Protein AF-A0A0F3RR34-F1 (afdb_monomer)

Radius of gyration: 19.48 Å; Cα contacts (8 Å, |Δi|>4): 165; chains: 1; bounding box: 48×29×60 Å

Secondary structure (DSSP, 8-state):
-HHHHHHHHHHHHGGG--HHHHHHHHHTSSSHHHHHHHHHHGGGSTTSTTHHHHSS-------SS------GGGTT-HHHHHHHHHHHHHHHHHHHHHS-TTS-EEEEEETHHHHHSSHHHHHHHHHHHHHHHHTTEEEEEE-S-GGGGSSSTT-HHHHHHHH-S----PPPPTT--

InterPro domains:
  IPR027417 P-loop containing nucleoside triphosphate hydrolase [G3DSA:3.40.50.300] (15-177)
  IPR027417 P-loop containing nucleoside triphosphate hydrolase [SSF52540] (2-173)
  IPR043964 TraG, P-loop domain [PF19044] (36-173)
  IPR053155 F-pilin assembly protein TraC [PTHR38467] (36-173)

Solvent-accessible surface area (backbone atoms only — not comparable to full-atom values): 10674 Å² total; per-residue (Å²): 108,69,68,57,36,50,52,56,39,36,76,75,42,46,90,71,53,40,54,40,54,38,23,53,55,25,49,74,42,88,52,64,72,39,30,51,54,14,58,72,42,38,46,44,11,71,90,22,93,45,3,83,82,48,50,78,74,89,75,91,72,82,90,51,101,74,81,84,84,87,57,74,92,34,66,89,40,62,71,60,40,52,54,51,50,52,51,51,50,51,51,48,52,53,46,60,74,73,44,69,61,86,55,68,48,77,48,77,37,70,56,44,59,77,63,38,76,42,87,72,40,23,59,46,54,60,52,47,52,59,52,36,52,76,44,52,29,46,77,47,80,42,70,93,53,78,61,70,36,62,78,46,90,90,30,45,50,38,52,50,58,71,69,45,91,73,87,88,83,72,95,73,76,87,88,77,127

Sequence (177 aa):
MLQRALISVWQKKGAKAEITNIADWLSNREESYAKELGNMLFPFTKDGQHGRFFSGKAQLSLNSDIVVIETDHLHSVPELLAVIVQIIIVHINQTMVKGDRSRPFLIMIDEAWKLLAGKHSGEFIEEAGRVVRKYNGSIALATQQLTDYFCQEESAFEKAFKNSSHKIILKQNSEII

Mean predicted aligned error: 7.51 Å

Nearest PDB structures (foldseek):
  8rtd-assembly1_g  TM=8.309E-01  e=4.549E-03  Escherichia coli
  8rtd-assembly1_V  TM=6.983E-01  e=2.523E-02  Escherichia coli
  7o43-assembly1_B  TM=4.762E-01  e=2.378E-02  Escherichia coli

pLDDT: mean 82.33, std 11.11, range [38.44, 96.69]

Structure (mmCIF, N/CA/C/O backbone):
data_AF-A0A0F3RR34-F1
#
_entry.id   AF-A0A0F3RR34-F1
#
loop_
_atom_site.group_PDB
_atom_site.id
_atom_site.type_symbol
_atom_site.label_atom_id
_atom_site.label_alt_id
_atom_site.label_comp_id
_atom_site.label_asym_id
_atom_site.label_entity_id
_atom_site.label_seq_id
_atom_site.pdbx_PDB_ins_code
_atom_site.Cartn_x
_atom_site.Cartn_y
_atom_site.Cartn_z
_atom_site.occupancy
_atom_site.B_iso_or_equiv
_atom_site.auth_seq_id
_atom_site.auth_comp_id
_atom_site.auth_asym_id
_atom_site.auth_atom_id
_atom_site.pdbx_PDB_model_num
ATOM 1 N N . MET A 1 1 ? 10.900 10.487 -18.447 1.00 87.69 1 MET A N 1
ATOM 2 C CA . MET A 1 1 ? 11.197 9.170 -19.063 1.00 87.69 1 MET A CA 1
ATOM 3 C C . MET A 1 1 ? 10.305 8.058 -18.518 1.00 87.69 1 MET A C 1
ATOM 5 O O . MET A 1 1 ? 9.633 7.421 -19.316 1.00 87.69 1 MET A O 1
ATOM 9 N N . LEU A 1 2 ? 10.221 7.867 -17.196 1.00 90.25 2 LEU A N 1
ATOM 10 C CA . LEU A 1 2 ? 9.405 6.810 -16.574 1.00 90.25 2 LEU A CA 1
ATOM 11 C C . LEU A 1 2 ? 7.934 6.797 -17.037 1.00 90.25 2 LEU A C 1
ATOM 13 O O . LEU A 1 2 ? 7.418 5.754 -17.420 1.00 90.25 2 LEU A O 1
ATOM 17 N N . GLN A 1 3 ? 7.283 7.963 -17.121 1.00 93.25 3 GLN A N 1
ATOM 18 C CA . GLN A 1 3 ? 5.918 8.074 -17.659 1.00 93.25 3 GLN A CA 1
ATOM 19 C C . GLN A 1 3 ? 5.802 7.575 -19.112 1.00 93.25 3 GLN A C 1
ATOM 21 O O . GLN A 1 3 ? 4.821 6.930 -19.468 1.00 93.25 3 GLN A O 1
ATOM 26 N N . ARG A 1 4 ? 6.814 7.828 -19.956 1.00 93.50 4 ARG A N 1
ATOM 27 C CA . ARG A 1 4 ? 6.837 7.327 -21.343 1.00 93.50 4 ARG A CA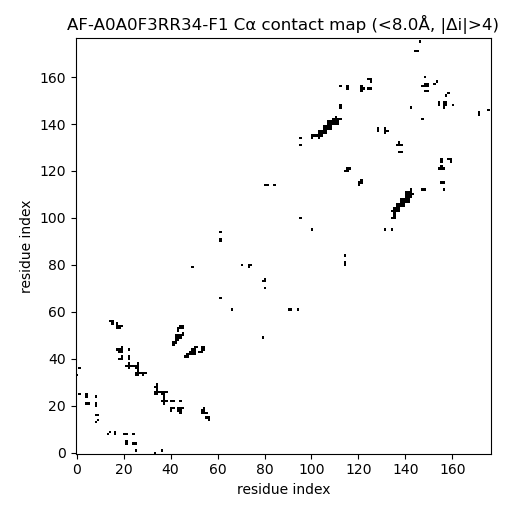 1
ATOM 28 C C . ARG A 1 4 ? 6.963 5.806 -21.371 1.00 93.50 4 ARG A C 1
ATOM 30 O O . ARG A 1 4 ? 6.289 5.180 -22.184 1.00 93.50 4 ARG A O 1
ATOM 37 N N . ALA A 1 5 ? 7.775 5.231 -20.480 1.00 95.00 5 ALA A N 1
ATOM 38 C CA . ALA A 1 5 ? 7.900 3.784 -20.322 1.00 95.00 5 ALA A CA 1
ATOM 39 C C . ALA A 1 5 ? 6.552 3.162 -19.929 1.00 95.00 5 ALA A C 1
ATOM 41 O O . ALA A 1 5 ? 6.063 2.275 -20.623 1.00 95.00 5 ALA A O 1
ATOM 42 N N . LEU A 1 6 ? 5.905 3.707 -18.892 1.00 94.38 6 LEU A N 1
ATOM 43 C CA . LEU A 1 6 ? 4.584 3.280 -18.417 1.00 94.38 6 LEU A CA 1
ATOM 44 C C . LEU A 1 6 ? 3.536 3.295 -19.535 1.00 94.38 6 LEU A C 1
ATOM 46 O O . LEU A 1 6 ? 2.901 2.275 -19.794 1.00 94.38 6 LEU A O 1
ATOM 50 N N . ILE A 1 7 ? 3.393 4.422 -20.240 1.00 96.06 7 ILE A N 1
ATOM 51 C CA . ILE A 1 7 ? 2.422 4.560 -21.336 1.00 96.06 7 ILE A CA 1
ATOM 52 C C . ILE A 1 7 ? 2.736 3.575 -22.468 1.00 96.06 7 ILE A C 1
ATOM 54 O O . ILE A 1 7 ? 1.835 2.896 -22.956 1.00 96.06 7 ILE A O 1
ATOM 58 N N . SER A 1 8 ? 4.006 3.456 -22.863 1.00 96.00 8 SER A N 1
ATOM 59 C CA . SER A 1 8 ? 4.417 2.574 -23.965 1.00 96.00 8 SER A CA 1
ATOM 60 C C . SER A 1 8 ? 4.159 1.101 -23.649 1.00 96.00 8 SER A C 1
ATOM 62 O O . SER A 1 8 ? 3.700 0.347 -24.507 1.00 96.00 8 SER A O 1
ATOM 64 N N . VAL A 1 9 ? 4.456 0.677 -22.419 1.00 96.50 9 VAL A N 1
ATOM 65 C CA . VAL A 1 9 ? 4.214 -0.694 -21.960 1.00 96.50 9 VAL A CA 1
ATOM 66 C C . VAL A 1 9 ? 2.713 -0.959 -21.852 1.00 96.50 9 VAL A C 1
ATOM 68 O O . VAL A 1 9 ? 2.247 -1.990 -22.339 1.00 96.50 9 VAL A O 1
ATOM 71 N N . TRP A 1 10 ? 1.943 -0.018 -21.298 1.00 95.25 10 TRP A N 1
ATOM 72 C CA . TRP A 1 10 ? 0.488 -0.134 -21.187 1.00 95.25 10 TRP A CA 1
ATOM 73 C C . TRP A 1 10 ? -0.193 -0.241 -22.554 1.00 95.25 10 TRP A C 1
ATOM 75 O O . TRP A 1 10 ? -1.030 -1.115 -22.749 1.00 95.25 10 TRP A O 1
ATOM 85 N N . GLN A 1 11 ? 0.202 0.574 -23.535 1.00 96.44 11 GLN A N 1
ATOM 86 C CA . GLN A 1 11 ? -0.350 0.495 -24.892 1.00 96.44 11 GLN A CA 1
ATOM 87 C C . GLN A 1 11 ? -0.094 -0.862 -25.559 1.00 96.44 11 GLN A C 1
ATOM 89 O O . GLN A 1 11 ? -0.935 -1.344 -26.312 1.00 96.44 11 GLN A O 1
ATOM 94 N N . LYS A 1 12 ? 1.052 -1.494 -25.278 1.00 95.62 12 LYS A N 1
ATOM 95 C CA . LYS A 1 12 ? 1.418 -2.790 -25.868 1.00 95.62 12 LYS A CA 1
ATOM 96 C C . LYS A 1 12 ? 0.797 -3.987 -25.150 1.00 95.62 12 LYS A C 1
ATOM 98 O O . LYS A 1 12 ? 0.489 -4.981 -25.799 1.00 95.62 12 LYS A O 1
ATOM 103 N N . LYS A 1 13 ? 0.677 -3.937 -23.819 1.00 94.12 13 LYS A N 1
ATOM 104 C CA . LYS A 1 13 ? 0.327 -5.108 -22.993 1.00 94.12 13 LYS A CA 1
ATOM 105 C C . LYS A 1 13 ? -0.968 -4.965 -22.191 1.00 94.12 13 LYS A C 1
ATOM 107 O O . LYS A 1 13 ? -1.490 -5.973 -21.713 1.00 94.12 13 LYS A O 1
ATOM 112 N N . GLY A 1 14 ? -1.501 -3.753 -22.048 1.00 92.62 14 GLY A N 1
ATOM 113 C CA . GLY A 1 14 ? -2.690 -3.460 -21.248 1.00 92.62 14 GLY A CA 1
ATOM 114 C C . GLY A 1 14 ? -2.585 -4.041 -19.838 1.00 92.62 14 GLY A C 1
ATOM 115 O O . GLY A 1 14 ? -1.546 -3.946 -19.191 1.00 92.62 14 GLY A O 1
ATOM 116 N N . ALA A 1 15 ? -3.634 -4.738 -19.397 1.00 87.94 15 ALA A N 1
ATOM 117 C CA . ALA A 1 15 ? -3.699 -5.385 -18.083 1.00 87.94 15 ALA A CA 1
ATOM 118 C C . ALA A 1 15 ? -2.666 -6.513 -17.851 1.00 87.94 15 ALA A C 1
ATOM 120 O O . ALA A 1 15 ? -2.589 -7.037 -16.745 1.00 87.94 15 ALA A O 1
ATOM 121 N N . LYS A 1 16 ? -1.894 -6.912 -18.874 1.00 90.81 16 LYS A N 1
ATOM 122 C CA . LYS A 1 16 ? -0.773 -7.864 -18.755 1.00 90.81 16 LYS A CA 1
ATOM 123 C C . LYS A 1 16 ? 0.587 -7.165 -18.613 1.00 90.81 16 LYS A C 1
ATOM 125 O O . LYS A 1 16 ? 1.620 -7.816 -18.742 1.00 90.81 16 LYS A O 1
ATOM 130 N N . ALA A 1 17 ? 0.603 -5.841 -18.465 1.00 93.00 17 ALA A N 1
ATOM 131 C CA . ALA A 1 17 ? 1.818 -5.084 -18.210 1.00 93.00 17 ALA A CA 1
ATOM 132 C C . ALA A 1 17 ? 2.368 -5.404 -16.813 1.00 93.00 17 ALA A C 1
ATOM 134 O O . ALA A 1 17 ? 1.645 -5.308 -15.827 1.00 93.00 17 ALA A O 1
ATOM 135 N N . GLU A 1 18 ? 3.658 -5.723 -16.743 1.00 93.31 18 GLU A N 1
ATOM 136 C CA . GLU A 1 18 ? 4.379 -5.994 -15.496 1.00 93.31 18 GLU A CA 1
ATOM 137 C C . GLU A 1 18 ? 5.528 -5.001 -15.296 1.00 93.31 18 GLU A C 1
ATOM 139 O O . GLU A 1 18 ? 6.021 -4.402 -16.260 1.00 93.31 18 GLU A O 1
ATOM 144 N N . ILE A 1 19 ? 6.026 -4.890 -14.059 1.00 93.62 19 ILE A N 1
ATOM 145 C CA . ILE A 1 19 ? 7.199 -4.060 -13.733 1.00 93.62 19 ILE A CA 1
ATOM 146 C C . ILE A 1 19 ? 8.421 -4.492 -14.551 1.00 93.62 19 ILE A C 1
ATOM 148 O O . ILE A 1 19 ? 9.132 -3.636 -15.077 1.00 93.62 19 ILE A O 1
ATOM 152 N N . THR A 1 20 ? 8.596 -5.801 -14.769 1.00 96.00 20 THR A N 1
ATOM 153 C CA . THR A 1 20 ? 9.608 -6.371 -15.674 1.00 96.00 20 THR A CA 1
ATOM 154 C C . THR A 1 20 ? 9.606 -5.678 -17.034 1.00 96.00 20 THR A C 1
ATOM 156 O O . THR A 1 20 ? 10.649 -5.306 -17.550 1.00 96.00 20 THR A O 1
ATOM 159 N N . ASN A 1 21 ? 8.430 -5.410 -17.605 1.00 96.12 21 ASN A N 1
ATOM 160 C CA . ASN A 1 21 ? 8.343 -4.818 -18.939 1.00 96.12 21 ASN A CA 1
ATOM 161 C C . ASN A 1 21 ? 8.731 -3.339 -18.952 1.00 96.12 21 ASN A C 1
ATOM 163 O O . ASN A 1 21 ? 9.199 -2.842 -19.974 1.00 96.12 21 ASN A O 1
ATOM 167 N N . ILE A 1 22 ? 8.523 -2.640 -17.837 1.00 96.25 22 ILE A N 1
ATOM 168 C CA . ILE A 1 22 ? 8.955 -1.252 -17.659 1.00 96.25 22 ILE A CA 1
ATOM 169 C C . ILE A 1 22 ? 10.477 -1.213 -17.510 1.00 96.25 22 ILE A C 1
ATOM 171 O O . ILE A 1 22 ? 11.121 -0.407 -18.181 1.00 96.25 22 ILE A O 1
ATOM 175 N N . ALA A 1 23 ? 11.043 -2.107 -16.693 1.00 96.69 23 ALA A N 1
ATOM 176 C CA . ALA A 1 23 ? 12.486 -2.249 -16.527 1.00 96.69 23 ALA A CA 1
ATOM 177 C C . ALA A 1 23 ? 13.168 -2.586 -17.864 1.00 96.69 23 ALA A C 1
ATOM 179 O O . ALA A 1 23 ? 14.066 -1.861 -18.280 1.00 96.69 23 ALA A O 1
ATOM 180 N N . ASP A 1 24 ? 12.668 -3.581 -18.604 1.00 96.38 24 ASP A N 1
ATOM 181 C CA . ASP A 1 24 ? 13.181 -3.953 -19.930 1.00 96.38 24 ASP A CA 1
ATOM 182 C C . ASP A 1 24 ? 13.113 -2.785 -20.921 1.00 96.38 24 ASP A C 1
ATOM 184 O O . ASP A 1 24 ? 14.043 -2.540 -21.691 1.00 96.38 24 ASP A O 1
ATO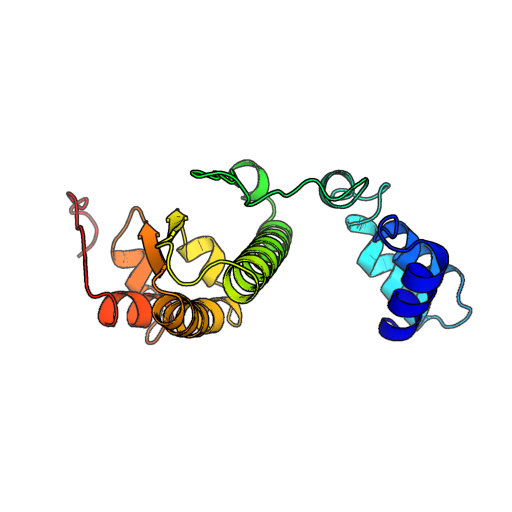M 188 N N . TRP A 1 25 ? 12.000 -2.044 -20.923 1.00 96.69 25 TRP A N 1
ATOM 189 C CA . TRP A 1 25 ? 11.836 -0.888 -21.802 1.00 96.69 25 TRP A CA 1
ATOM 190 C C . TRP A 1 25 ? 12.879 0.193 -21.505 1.00 96.69 25 TRP A C 1
ATOM 192 O O . TRP A 1 25 ? 13.415 0.795 -22.434 1.00 96.69 25 TRP A O 1
ATOM 202 N N . LEU A 1 26 ? 13.173 0.428 -20.224 1.00 96.69 26 LEU A N 1
ATOM 203 C CA . LEU A 1 26 ? 14.156 1.405 -19.761 1.00 96.69 26 LEU A CA 1
ATOM 204 C C . LEU A 1 26 ? 15.598 0.953 -20.036 1.00 96.69 26 LEU A C 1
ATOM 206 O O . LEU A 1 26 ? 16.399 1.758 -20.501 1.00 96.69 26 LEU A O 1
ATOM 210 N N . SER A 1 27 ? 15.915 -0.326 -19.833 1.00 95.00 27 SER A N 1
ATOM 211 C CA . SER A 1 27 ? 17.256 -0.890 -20.051 1.00 95.00 27 SER A CA 1
ATOM 212 C C . SER A 1 27 ? 17.676 -0.921 -21.524 1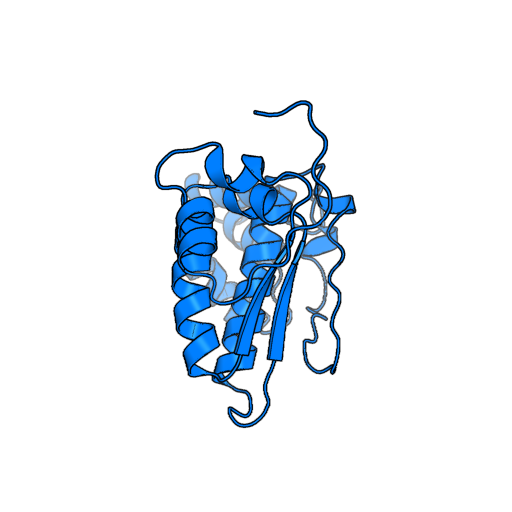.00 95.00 27 SER A C 1
ATOM 214 O O . SER A 1 27 ? 18.863 -0.825 -21.830 1.00 95.00 27 SER A O 1
ATOM 216 N N . ASN A 1 28 ? 16.711 -0.995 -22.447 1.00 94.69 28 ASN A N 1
ATOM 217 C CA . ASN A 1 28 ? 16.951 -0.962 -23.896 1.00 94.69 28 ASN A CA 1
ATOM 218 C C . ASN A 1 28 ? 17.142 0.456 -24.468 1.00 94.69 28 ASN A C 1
ATOM 220 O O . ASN A 1 28 ? 17.257 0.631 -25.681 1.00 94.69 28 ASN A O 1
ATOM 224 N N . ARG A 1 29 ? 17.134 1.486 -23.620 1.00 94.06 29 ARG A N 1
ATOM 225 C CA . ARG A 1 29 ? 17.415 2.869 -24.017 1.00 94.06 29 ARG A CA 1
ATOM 226 C C . ARG A 1 29 ? 18.915 3.107 -24.147 1.00 94.06 29 ARG A C 1
ATOM 228 O O . ARG A 1 29 ? 19.712 2.430 -23.511 1.00 94.06 29 ARG A O 1
ATOM 235 N N . GLU A 1 30 ? 19.308 4.092 -24.947 1.00 93.88 30 GLU A N 1
ATOM 236 C CA . GLU A 1 30 ? 20.718 4.494 -25.049 1.00 93.88 30 GLU A CA 1
ATOM 237 C C . GLU A 1 30 ? 21.137 5.364 -23.861 1.00 93.88 30 GLU A C 1
ATOM 239 O O . GLU A 1 30 ? 22.272 5.278 -23.394 1.00 93.88 30 GLU A O 1
ATOM 244 N N . GLU A 1 31 ? 20.207 6.163 -23.335 1.00 95.56 31 GLU A N 1
ATOM 245 C CA . GLU A 1 31 ? 20.474 7.112 -22.264 1.00 95.56 31 GLU A CA 1
ATOM 246 C C . GLU A 1 31 ? 20.844 6.405 -20.945 1.00 95.56 31 GLU A C 1
ATOM 248 O O . GLU A 1 31 ? 20.083 5.577 -20.439 1.00 95.56 31 GLU A O 1
ATOM 253 N N . SER A 1 32 ? 21.983 6.772 -20.344 1.00 94.00 32 SER A N 1
ATOM 254 C CA . SER A 1 32 ? 22.490 6.158 -19.103 1.00 94.00 32 SER A CA 1
ATOM 255 C C . SER A 1 32 ? 21.485 6.229 -17.953 1.00 94.00 32 SER A C 1
ATOM 257 O O . SER A 1 32 ? 21.192 5.214 -17.327 1.00 94.00 32 SER A O 1
ATOM 259 N N . TYR A 1 33 ? 20.869 7.394 -17.746 1.00 94.06 33 TYR A N 1
ATOM 260 C CA . TYR A 1 33 ? 19.875 7.590 -16.690 1.00 94.06 33 TYR A CA 1
ATOM 261 C C . TYR A 1 33 ? 18.633 6.694 -16.865 1.00 94.06 33 TYR A C 1
ATOM 263 O O . TYR A 1 33 ? 17.970 6.343 -15.892 1.00 94.06 33 TYR A O 1
ATOM 271 N N . ALA A 1 34 ? 18.279 6.318 -18.101 1.00 95.06 34 ALA A N 1
ATOM 272 C CA . ALA A 1 34 ? 17.163 5.409 -18.338 1.00 95.06 34 ALA A CA 1
ATOM 273 C C . ALA A 1 34 ? 17.535 3.986 -17.904 1.00 95.06 34 ALA A C 1
ATOM 275 O O . ALA A 1 34 ? 16.744 3.339 -17.222 1.00 95.06 34 ALA A O 1
ATOM 276 N N . LYS A 1 35 ? 18.759 3.540 -18.209 1.00 95.81 35 LYS A N 1
ATOM 277 C CA . LYS A 1 35 ? 19.285 2.252 -17.734 1.00 95.81 35 LYS A CA 1
ATOM 278 C C . LYS A 1 35 ? 19.389 2.204 -16.211 1.00 95.81 35 LYS A C 1
ATOM 280 O O . LYS A 1 35 ? 19.023 1.198 -15.618 1.00 95.81 35 LYS A O 1
ATOM 285 N N . GLU A 1 36 ? 19.813 3.294 -15.570 1.00 95.56 36 GLU A N 1
ATOM 286 C CA . GLU A 1 36 ? 19.843 3.405 -14.103 1.00 95.56 36 GLU A CA 1
ATOM 287 C C . GLU A 1 36 ? 18.452 3.219 -13.487 1.00 95.56 36 GLU A C 1
ATOM 289 O O . GLU A 1 36 ? 18.297 2.425 -12.562 1.00 95.56 36 GLU A O 1
ATOM 294 N N . LEU A 1 37 ? 17.421 3.866 -14.044 1.00 94.69 37 LEU A N 1
ATOM 295 C CA . LEU A 1 37 ? 16.037 3.647 -13.613 1.00 94.69 37 LEU A CA 1
ATOM 296 C C . LEU A 1 37 ? 15.588 2.193 -13.825 1.00 94.69 37 LEU A C 1
ATOM 298 O O . LEU A 1 37 ? 14.904 1.637 -12.970 1.00 94.69 37 LEU A O 1
ATOM 302 N N . GLY A 1 38 ? 15.976 1.566 -14.940 1.00 95.12 38 GLY A N 1
ATOM 303 C CA . GLY A 1 38 ? 15.728 0.141 -15.185 1.00 95.12 38 GLY A CA 1
ATOM 304 C C . GLY A 1 38 ? 16.368 -0.751 -14.117 1.00 95.12 38 GLY A C 1
ATOM 305 O O . GLY A 1 38 ? 15.707 -1.636 -13.576 1.00 95.12 38 GLY A O 1
ATOM 306 N N . ASN A 1 39 ? 17.613 -0.456 -13.739 1.00 94.94 39 ASN A N 1
ATOM 307 C CA . ASN A 1 39 ? 18.338 -1.172 -12.689 1.00 94.94 39 ASN A CA 1
ATOM 308 C C . ASN A 1 39 ? 17.706 -0.973 -11.304 1.00 94.94 39 ASN A C 1
ATOM 310 O O . ASN A 1 39 ? 17.604 -1.930 -10.544 1.00 94.94 39 ASN A O 1
ATOM 314 N N . MET A 1 40 ? 17.223 0.230 -10.982 1.00 93.38 40 MET A N 1
ATOM 315 C CA . MET A 1 40 ? 16.494 0.480 -9.728 1.00 93.38 40 MET A CA 1
ATOM 316 C C . MET A 1 40 ? 15.193 -0.329 -9.636 1.00 93.38 40 MET A C 1
ATOM 318 O O . MET A 1 40 ? 14.774 -0.700 -8.543 1.00 93.38 40 MET A O 1
ATOM 322 N N . LEU A 1 41 ? 14.560 -0.632 -10.773 1.00 93.69 41 LEU A N 1
ATOM 323 C CA . LEU A 1 41 ? 13.365 -1.476 -10.824 1.00 93.69 41 LEU A CA 1
ATOM 324 C C . LEU A 1 41 ? 13.677 -2.978 -10.773 1.00 93.69 41 LEU A C 1
ATOM 326 O O . LEU A 1 41 ? 12.757 -3.757 -10.519 1.00 93.69 41 LEU A O 1
ATOM 330 N N . PHE A 1 42 ? 14.936 -3.391 -10.974 1.00 94.38 42 PHE A N 1
ATOM 331 C CA . PHE A 1 42 ? 15.344 -4.800 -11.040 1.00 94.38 42 PHE A CA 1
ATOM 332 C C . PHE A 1 42 ? 14.810 -5.660 -9.878 1.00 94.38 42 PHE A C 1
ATOM 334 O O . PHE A 1 42 ? 14.234 -6.714 -10.167 1.00 94.38 42 PHE A O 1
ATOM 341 N N . PRO A 1 43 ? 14.881 -5.231 -8.595 1.00 92.00 43 PRO A N 1
ATOM 342 C CA . PRO A 1 43 ? 14.385 -6.024 -7.465 1.00 92.00 43 PRO A CA 1
ATOM 343 C C . PRO A 1 43 ? 12.906 -6.418 -7.565 1.00 92.00 43 PRO A C 1
ATOM 345 O O . PRO A 1 43 ? 12.510 -7.428 -6.987 1.00 92.00 43 PRO A O 1
ATOM 348 N N . PHE A 1 44 ? 12.099 -5.645 -8.296 1.00 91.81 44 PHE A N 1
ATOM 349 C CA . PHE A 1 44 ? 10.655 -5.839 -8.461 1.00 91.81 44 PHE A CA 1
ATOM 350 C C . PHE A 1 44 ? 10.278 -6.553 -9.765 1.00 91.81 44 PHE A C 1
ATOM 352 O O . PHE A 1 44 ? 9.100 -6.808 -10.017 1.00 91.81 44 PHE A O 1
ATOM 359 N N . THR A 1 45 ? 11.256 -6.858 -10.617 1.00 94.50 45 THR A N 1
ATOM 360 C CA . THR A 1 45 ? 11.039 -7.662 -11.825 1.00 94.50 45 THR A CA 1
ATOM 361 C C . THR A 1 45 ? 10.924 -9.140 -11.468 1.00 94.50 45 THR A C 1
ATOM 363 O O . THR A 1 45 ? 11.317 -9.543 -10.376 1.00 94.50 45 THR A O 1
ATOM 366 N N . LYS A 1 46 ? 10.438 -9.967 -12.398 1.00 94.50 46 LYS A N 1
ATOM 367 C CA . LYS A 1 46 ? 10.326 -11.428 -12.229 1.00 94.50 46 LYS A CA 1
ATOM 368 C C . LYS A 1 46 ? 11.634 -12.113 -11.791 1.00 94.50 46 LYS A C 1
ATOM 370 O O . LYS A 1 46 ? 11.573 -13.150 -11.143 1.00 94.50 46 LYS A O 1
ATOM 375 N N . ASP A 1 47 ? 12.779 -11.523 -12.140 1.00 93.81 47 ASP A N 1
ATOM 376 C CA . ASP A 1 47 ? 14.121 -12.042 -11.857 1.00 93.81 47 ASP A CA 1
ATOM 377 C C . ASP A 1 47 ? 14.722 -11.433 -10.568 1.00 93.81 47 ASP A C 1
ATOM 379 O O . ASP A 1 47 ? 15.793 -11.837 -10.119 1.00 93.81 47 ASP A O 1
ATOM 383 N N . GLY A 1 48 ? 14.035 -10.459 -9.960 1.00 92.19 48 GLY A N 1
ATOM 384 C CA . GLY A 1 48 ? 14.430 -9.793 -8.723 1.00 92.19 48 GLY A CA 1
ATOM 385 C C . GLY A 1 48 ? 13.862 -10.447 -7.459 1.00 92.19 48 GLY A C 1
ATOM 386 O O . GLY A 1 48 ? 12.893 -11.206 -7.490 1.00 92.19 48 GLY A O 1
ATOM 387 N N . GLN A 1 49 ? 14.432 -10.091 -6.304 1.00 90.00 49 GLN A N 1
ATOM 388 C CA . GLN A 1 49 ? 14.073 -10.656 -4.992 1.00 90.00 49 GLN A CA 1
ATOM 389 C C . GLN A 1 49 ? 12.593 -10.485 -4.590 1.00 90.00 49 GLN A C 1
ATOM 391 O O . GLN A 1 49 ? 12.068 -11.263 -3.794 1.00 90.00 49 GLN A O 1
ATOM 396 N N . HIS A 1 50 ? 11.903 -9.474 -5.126 1.00 88.62 50 HIS A N 1
ATOM 397 C CA . HIS A 1 50 ? 10.486 -9.203 -4.871 1.00 88.62 50 HIS A CA 1
ATOM 398 C C . HIS A 1 50 ? 9.589 -9.564 -6.058 1.00 88.62 50 HIS A C 1
ATOM 400 O O . HIS A 1 50 ? 8.378 -9.353 -5.987 1.00 88.62 50 HIS A O 1
ATOM 406 N N . GLY A 1 51 ? 10.142 -10.153 -7.124 1.00 89.06 51 GLY A N 1
ATOM 407 C CA . GLY A 1 51 ? 9.424 -10.459 -8.361 1.00 89.06 51 GLY A CA 1
ATOM 408 C C . GLY A 1 51 ? 8.139 -11.248 -8.159 1.00 89.06 51 GLY A C 1
ATOM 409 O O . GLY A 1 51 ? 7.137 -10.964 -8.816 1.00 89.06 51 GLY A O 1
ATOM 410 N N . ARG A 1 52 ? 8.122 -12.165 -7.183 1.00 88.06 52 ARG A N 1
ATOM 411 C CA . ARG A 1 52 ? 6.939 -12.970 -6.832 1.00 88.06 52 ARG A CA 1
ATOM 412 C C . ARG A 1 52 ? 5.697 -12.146 -6.475 1.00 88.06 52 ARG A C 1
ATOM 414 O O . ARG A 1 52 ? 4.592 -12.644 -6.633 1.00 88.06 52 ARG A O 1
ATOM 421 N N . PHE A 1 53 ? 5.866 -10.917 -5.982 1.00 85.69 53 PHE A N 1
ATOM 422 C CA . PHE A 1 53 ? 4.758 -10.051 -5.565 1.00 85.69 53 PHE A CA 1
ATOM 423 C C . PHE A 1 53 ? 4.177 -9.222 -6.718 1.00 85.69 53 PHE A C 1
ATOM 425 O O . PHE A 1 53 ? 3.038 -8.773 -6.630 1.00 85.69 53 PHE A O 1
ATOM 432 N N . PHE A 1 54 ? 4.947 -9.016 -7.792 1.00 87.62 54 PHE A N 1
ATOM 433 C CA . PHE A 1 54 ? 4.604 -8.093 -8.884 1.00 87.62 54 PHE A CA 1
ATOM 434 C C . PHE A 1 54 ? 4.533 -8.758 -10.263 1.00 87.62 54 PHE A C 1
ATOM 436 O O . PHE A 1 54 ? 4.282 -8.078 -11.260 1.00 87.62 54 PHE A O 1
ATOM 443 N N . SER A 1 55 ? 4.765 -10.070 -10.329 1.00 88.50 55 SER A N 1
ATOM 444 C CA . SER A 1 55 ? 4.693 -10.857 -11.561 1.00 88.50 55 SER A CA 1
ATOM 445 C C . SER A 1 55 ? 3.375 -11.617 -11.637 1.00 88.50 55 SER A C 1
ATOM 447 O O . SER A 1 55 ? 2.901 -12.163 -10.641 1.00 88.50 55 SER A O 1
ATOM 449 N N . GLY A 1 56 ? 2.805 -11.705 -12.835 1.00 86.44 56 GLY A N 1
ATOM 450 C CA . GLY A 1 56 ? 1.530 -12.362 -13.075 1.00 86.44 56 GLY A CA 1
ATOM 451 C C . GLY A 1 56 ? 0.325 -11.425 -13.014 1.00 86.44 56 GLY A C 1
ATOM 452 O O . GLY A 1 56 ? 0.417 -10.202 -12.900 1.00 86.44 56 GLY A O 1
ATOM 453 N N . LYS A 1 57 ? -0.860 -12.022 -13.158 1.00 82.75 57 LYS A N 1
ATOM 454 C CA . LYS A 1 57 ? -2.120 -11.277 -13.193 1.00 82.75 57 LYS A CA 1
ATOM 455 C C . LYS A 1 57 ? -2.445 -10.753 -11.795 1.00 82.75 57 LYS A C 1
ATOM 457 O O . LYS A 1 57 ? -2.491 -11.534 -10.851 1.00 82.75 57 LYS A O 1
ATOM 462 N N . ALA A 1 58 ? -2.776 -9.468 -11.682 1.00 79.62 58 ALA A N 1
ATOM 463 C CA . ALA A 1 58 ? -3.326 -8.918 -10.447 1.00 79.62 58 ALA A CA 1
ATOM 464 C C . ALA A 1 58 ? -4.621 -9.665 -10.065 1.00 79.62 58 ALA A C 1
ATOM 466 O O . ALA A 1 58 ? -5.596 -9.660 -10.821 1.00 79.62 58 ALA A O 1
ATOM 467 N N . GLN A 1 59 ? -4.607 -10.331 -8.908 1.00 78.44 59 GLN A N 1
ATOM 468 C CA . GLN A 1 59 ? -5.719 -11.144 -8.394 1.00 78.44 59 GLN A CA 1
ATOM 469 C C . GLN A 1 59 ? -6.397 -10.543 -7.155 1.00 78.44 59 GLN A C 1
ATOM 471 O O . GLN A 1 59 ? -7.322 -11.152 -6.621 1.00 78.44 59 GLN A O 1
ATOM 476 N N . LEU A 1 60 ? -5.981 -9.354 -6.704 1.00 79.62 60 LEU A N 1
ATOM 477 C CA . LEU A 1 60 ? -6.596 -8.696 -5.553 1.00 79.62 60 LEU A CA 1
ATOM 478 C C . LEU A 1 60 ? -8.074 -8.391 -5.841 1.00 79.62 60 LEU A C 1
ATOM 480 O O . LEU A 1 60 ? -8.395 -7.585 -6.716 1.00 79.62 60 LEU A O 1
ATOM 484 N N . SER A 1 61 ? -8.963 -9.029 -5.083 1.00 80.31 61 SER A N 1
ATOM 485 C CA . SER A 1 61 ? -10.401 -8.773 -5.093 1.00 80.31 61 SER A CA 1
ATOM 486 C C . SER A 1 61 ? -10.830 -8.295 -3.715 1.00 80.31 61 SER A C 1
ATOM 488 O O . SER A 1 61 ? -10.589 -8.974 -2.721 1.00 80.31 61 SER A O 1
ATOM 490 N N . LEU A 1 62 ? -11.488 -7.136 -3.675 1.00 80.81 62 LEU A N 1
ATOM 491 C CA . LEU A 1 62 ? -12.107 -6.589 -2.466 1.00 80.81 62 LEU A CA 1
ATOM 492 C C . LEU A 1 62 ? -13.631 -6.822 -2.440 1.00 80.81 62 LEU A C 1
ATOM 494 O O . LEU A 1 62 ? -14.345 -6.161 -1.698 1.00 80.81 62 LEU A O 1
ATOM 498 N N . ASN A 1 63 ? -14.146 -7.732 -3.278 1.00 80.75 63 ASN A N 1
ATOM 499 C CA . ASN A 1 63 ? -15.585 -7.959 -3.476 1.00 80.75 63 ASN A CA 1
ATOM 500 C C . ASN A 1 63 ? -16.190 -9.021 -2.534 1.00 80.75 63 ASN A C 1
ATOM 502 O O . ASN A 1 63 ? -17.163 -9.686 -2.882 1.00 80.75 63 ASN A O 1
ATOM 506 N N . SER A 1 64 ? -15.586 -9.220 -1.369 1.00 85.75 64 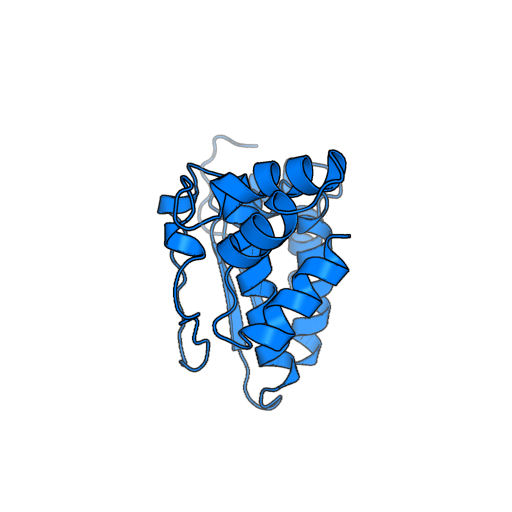SER A N 1
ATOM 507 C CA . SER A 1 64 ? -16.077 -10.144 -0.344 1.00 85.75 64 SER A CA 1
ATOM 508 C C . SER A 1 64 ? -16.529 -9.355 0.878 1.00 85.75 64 SER A C 1
ATOM 510 O O . SER A 1 64 ? -16.033 -8.258 1.124 1.00 85.75 64 SER A O 1
ATOM 512 N N . ASP A 1 65 ? -17.436 -9.923 1.673 1.00 87.00 65 ASP A N 1
ATOM 513 C CA . ASP A 1 65 ? -17.923 -9.275 2.898 1.00 87.00 65 ASP A CA 1
ATOM 514 C C . ASP A 1 65 ? -16.811 -9.070 3.934 1.00 87.00 65 ASP A C 1
ATOM 516 O O . ASP A 1 65 ? -16.829 -8.097 4.685 1.00 87.00 65 ASP A O 1
ATOM 520 N N . ILE A 1 66 ? -15.833 -9.980 3.946 1.00 90.19 66 ILE A N 1
ATOM 521 C CA . ILE A 1 66 ? -14.626 -9.907 4.763 1.00 90.19 66 ILE A CA 1
ATOM 522 C C . ILE A 1 66 ? -13.431 -10.195 3.860 1.00 90.19 66 ILE A C 1
ATOM 524 O O . ILE A 1 66 ? -13.404 -11.193 3.136 1.00 90.19 66 ILE A O 1
ATOM 528 N N . VAL A 1 67 ? -12.435 -9.317 3.923 1.00 88.81 67 VAL A N 1
ATOM 529 C CA . VAL A 1 67 ? -11.150 -9.471 3.243 1.00 88.81 67 VAL A CA 1
ATOM 530 C C . VAL A 1 67 ? -10.063 -9.294 4.287 1.00 88.81 67 VAL A C 1
ATOM 532 O O . VAL A 1 67 ? -9.992 -8.256 4.939 1.00 88.81 67 VAL A O 1
ATOM 535 N N . VAL A 1 68 ? -9.223 -10.313 4.439 1.00 89.69 68 VAL A N 1
ATOM 536 C CA . VAL A 1 68 ? -8.065 -10.289 5.333 1.00 89.69 68 VAL A CA 1
ATOM 537 C C . VAL A 1 68 ? -6.817 -10.307 4.468 1.00 89.69 68 VAL A C 1
ATOM 539 O O . VAL A 1 68 ? -6.689 -11.151 3.581 1.00 89.69 68 VAL A O 1
ATOM 542 N N . ILE A 1 69 ? -5.919 -9.355 4.705 1.00 85.69 69 ILE A N 1
ATOM 543 C CA . ILE A 1 69 ? -4.630 -9.279 4.022 1.00 85.69 69 ILE A CA 1
ATOM 544 C C . ILE A 1 69 ? -3.553 -9.484 5.074 1.00 85.69 69 ILE A C 1
ATOM 546 O O . ILE A 1 69 ? -3.346 -8.632 5.933 1.00 85.69 69 ILE A O 1
ATOM 550 N N . GLU A 1 70 ? -2.885 -10.628 5.002 1.00 86.12 70 GLU A N 1
ATOM 551 C CA . GLU A 1 70 ? -1.830 -10.990 5.937 1.00 86.12 70 GLU A CA 1
ATOM 552 C C . GLU A 1 70 ? -0.485 -10.448 5.451 1.00 86.12 70 GLU A C 1
ATOM 554 O O . GLU A 1 70 ? -0.044 -10.725 4.332 1.00 86.12 70 GLU A O 1
ATOM 559 N N . THR A 1 71 ? 0.162 -9.641 6.292 1.00 80.50 71 THR A N 1
ATOM 560 C CA . THR A 1 71 ? 1.423 -8.966 5.960 1.00 80.50 71 THR A CA 1
ATOM 561 C C . THR A 1 71 ? 2.595 -9.421 6.822 1.00 80.50 71 THR A C 1
ATOM 563 O O . THR A 1 71 ? 3.661 -8.814 6.748 1.00 80.50 71 THR A O 1
ATOM 566 N N . ASP A 1 72 ? 2.436 -10.485 7.613 1.00 80.25 72 ASP A N 1
ATOM 567 C CA . ASP A 1 72 ? 3.451 -10.896 8.589 1.00 80.25 72 ASP A CA 1
ATOM 568 C C . ASP A 1 72 ? 4.799 -11.217 7.914 1.00 80.25 72 ASP A C 1
ATOM 570 O O . ASP A 1 72 ? 5.852 -10.674 8.251 1.00 80.25 72 ASP A O 1
ATOM 574 N N . HIS A 1 73 ? 4.744 -11.966 6.810 1.00 77.25 73 HIS A N 1
ATOM 575 C CA . HIS A 1 73 ? 5.906 -12.296 5.978 1.00 77.25 73 HIS A CA 1
ATOM 576 C C . HIS A 1 73 ? 6.577 -11.095 5.287 1.00 77.25 73 HIS A C 1
ATOM 578 O O . HIS A 1 73 ? 7.634 -11.255 4.676 1.00 77.25 73 HIS A O 1
ATOM 584 N N . LEU A 1 74 ? 5.964 -9.909 5.327 1.00 76.44 74 LEU A N 1
ATOM 585 C CA . LEU A 1 74 ? 6.501 -8.675 4.750 1.00 76.44 74 LEU A CA 1
ATOM 586 C C . LEU A 1 74 ? 7.204 -7.805 5.795 1.00 76.44 74 LEU A C 1
ATOM 588 O O . LEU A 1 74 ? 7.905 -6.867 5.420 1.00 76.44 74 LEU A O 1
ATOM 592 N N . HIS A 1 75 ? 7.079 -8.116 7.090 1.00 70.69 75 HIS A N 1
ATOM 593 C CA . HIS A 1 75 ? 7.724 -7.336 8.148 1.00 70.69 75 HIS A CA 1
ATOM 594 C C . HIS A 1 75 ? 9.251 -7.346 8.066 1.00 70.69 75 HIS A C 1
ATOM 596 O O . HIS A 1 75 ? 9.884 -6.382 8.491 1.00 70.69 75 HIS A O 1
ATOM 602 N N . SER A 1 76 ? 9.853 -8.382 7.476 1.00 77.25 76 SER A N 1
ATOM 603 C CA . SER A 1 76 ? 11.301 -8.431 7.260 1.00 77.25 76 SER A CA 1
ATOM 604 C C . SER A 1 76 ? 11.785 -7.492 6.146 1.00 77.25 76 SER A C 1
ATOM 606 O O . SER A 1 76 ? 12.992 -7.339 5.979 1.00 77.25 76 SER A O 1
ATOM 608 N N . VAL A 1 77 ? 10.876 -6.881 5.369 1.00 80.62 77 VAL A N 1
ATOM 609 C CA . VAL A 1 77 ? 11.199 -5.956 4.269 1.00 80.62 77 VAL A CA 1
ATOM 610 C C .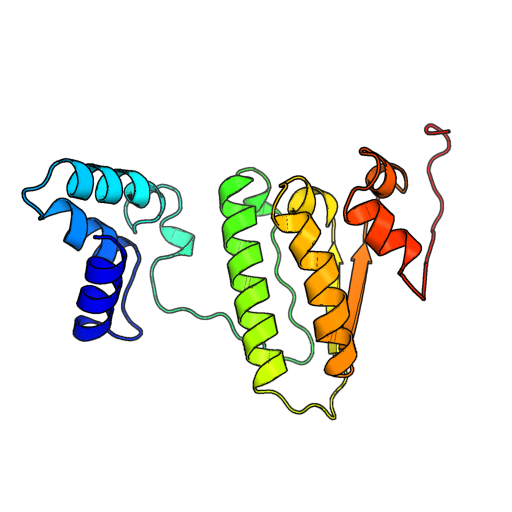 VAL A 1 77 ? 10.291 -4.710 4.326 1.00 80.62 77 VAL A C 1
ATOM 612 O O . VAL A 1 77 ? 9.317 -4.611 3.572 1.00 80.62 77 VAL A O 1
ATOM 615 N N . PRO A 1 78 ? 10.601 -3.726 5.194 1.00 73.31 78 PRO A N 1
ATOM 616 C CA . PRO A 1 78 ? 9.741 -2.562 5.435 1.00 73.31 78 PRO A CA 1
ATOM 617 C C . PRO A 1 78 ? 9.400 -1.740 4.184 1.00 73.31 78 PRO A C 1
ATOM 619 O O . PRO A 1 78 ? 8.272 -1.273 4.034 1.00 73.31 78 PRO A O 1
ATOM 622 N N . GLU A 1 79 ? 10.343 -1.596 3.251 1.00 75.31 79 GLU A N 1
ATOM 623 C CA . GLU A 1 79 ? 10.124 -0.853 2.001 1.00 75.31 79 GLU A CA 1
ATOM 624 C C . GLU A 1 79 ? 9.062 -1.518 1.115 1.00 75.31 79 GLU A C 1
ATOM 626 O O . GLU A 1 79 ? 8.200 -0.847 0.546 1.00 75.31 79 GLU A O 1
ATOM 631 N N . LEU A 1 80 ? 9.077 -2.852 1.040 1.00 79.81 80 LEU A N 1
ATOM 632 C CA . LEU A 1 80 ? 8.087 -3.615 0.287 1.00 79.81 80 LEU A CA 1
ATOM 633 C C . LEU A 1 80 ? 6.708 -3.536 0.950 1.00 79.81 80 LEU A C 1
ATOM 635 O O . LEU A 1 80 ? 5.701 -3.381 0.257 1.00 79.81 80 LEU A O 1
ATOM 639 N N . LEU A 1 81 ? 6.667 -3.611 2.283 1.00 79.00 81 LEU A N 1
ATOM 640 C CA . LEU A 1 81 ? 5.435 -3.460 3.051 1.00 79.00 81 LEU A CA 1
ATOM 641 C C . LEU A 1 81 ? 4.771 -2.106 2.765 1.00 79.00 81 LEU A C 1
ATOM 643 O O . LEU A 1 81 ? 3.576 -2.070 2.475 1.00 79.00 81 LEU A O 1
ATOM 647 N N . ALA A 1 82 ? 5.541 -1.014 2.760 1.00 74.69 82 ALA A N 1
ATOM 648 C CA . ALA A 1 82 ? 5.028 0.319 2.451 1.00 74.69 82 ALA A CA 1
ATOM 649 C C . ALA A 1 82 ? 4.395 0.392 1.049 1.00 74.69 82 ALA A C 1
ATOM 651 O O . ALA A 1 82 ? 3.291 0.915 0.890 1.00 74.69 82 ALA A O 1
ATOM 652 N N . VAL A 1 83 ? 5.049 -0.187 0.034 1.00 79.38 83 VAL A N 1
ATOM 653 C CA . VAL A 1 83 ? 4.516 -0.235 -1.340 1.00 79.38 83 VAL A CA 1
ATOM 654 C C . VAL A 1 83 ? 3.226 -1.054 -1.412 1.00 79.38 83 VAL A C 1
ATOM 656 O O . VAL A 1 83 ? 2.253 -0.620 -2.030 1.00 79.38 83 VAL A O 1
ATOM 659 N N . ILE A 1 84 ? 3.187 -2.224 -0.772 1.00 80.94 84 ILE A N 1
ATOM 660 C CA . ILE A 1 84 ? 2.007 -3.099 -0.771 1.00 80.94 84 ILE A CA 1
ATOM 661 C C . ILE A 1 84 ? 0.826 -2.415 -0.084 1.00 80.94 84 ILE A C 1
ATOM 663 O O . ILE A 1 84 ? -0.280 -2.407 -0.623 1.00 80.94 84 ILE A O 1
ATOM 667 N N . VAL A 1 85 ? 1.058 -1.777 1.060 1.00 77.19 85 VAL A N 1
ATOM 668 C CA . VAL A 1 85 ? 0.027 -1.016 1.773 1.00 77.19 85 VAL A CA 1
ATOM 669 C C . VAL A 1 85 ? -0.495 0.135 0.924 1.00 77.19 85 VAL A C 1
ATOM 671 O O . VAL A 1 85 ? -1.710 0.289 0.807 1.00 77.19 85 VAL A O 1
ATOM 674 N N . GLN A 1 86 ? 0.381 0.870 0.235 1.00 77.19 86 GLN A N 1
ATOM 675 C CA . GLN A 1 86 ? -0.041 1.914 -0.698 1.00 77.19 86 GLN A CA 1
ATOM 676 C C . GLN A 1 86 ? -0.930 1.363 -1.825 1.00 77.19 86 GLN A C 1
ATOM 678 O O . GLN A 1 86 ? -1.934 1.980 -2.186 1.00 77.19 86 GLN A O 1
ATOM 683 N N . ILE A 1 87 ? -0.605 0.189 -2.372 1.00 81.81 87 ILE A N 1
ATOM 684 C CA . ILE A 1 87 ? -1.430 -0.480 -3.388 1.00 81.81 87 ILE A CA 1
ATOM 685 C C . ILE A 1 87 ? -2.806 -0.833 -2.809 1.00 81.81 87 ILE A C 1
ATOM 687 O O . ILE A 1 87 ? -3.826 -0.503 -3.417 1.00 81.81 87 ILE A O 1
ATOM 691 N N . ILE A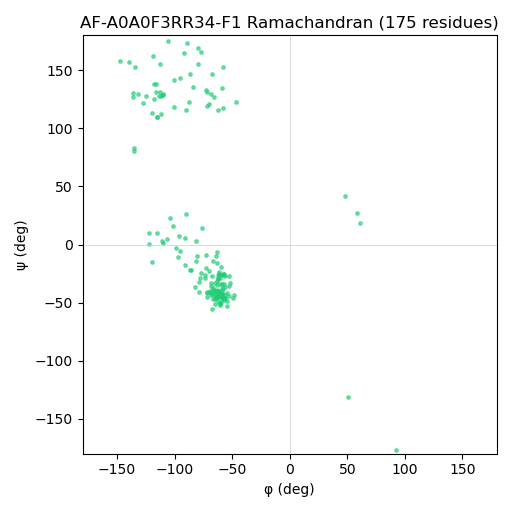 1 88 ? -2.854 -1.444 -1.622 1.00 80.25 88 ILE A N 1
ATOM 692 C CA . ILE A 1 88 ? -4.103 -1.816 -0.937 1.00 80.25 88 ILE A CA 1
ATOM 693 C C . ILE A 1 88 ? -4.984 -0.585 -0.729 1.00 80.25 88 ILE A C 1
ATOM 695 O O . ILE A 1 88 ? -6.156 -0.593 -1.095 1.00 80.25 88 ILE A O 1
ATOM 699 N N . ILE A 1 89 ? -4.404 0.498 -0.225 1.00 76.25 89 ILE A N 1
ATOM 700 C CA . ILE A 1 89 ? -5.063 1.790 -0.039 1.00 76.25 89 ILE A CA 1
ATOM 701 C C . ILE A 1 89 ? -5.684 2.300 -1.341 1.00 76.25 89 ILE A C 1
ATOM 703 O O . ILE A 1 89 ? -6.847 2.708 -1.358 1.00 76.25 89 ILE A O 1
ATOM 707 N N . VAL A 1 90 ? -4.932 2.277 -2.446 1.00 80.00 90 VAL A N 1
ATOM 708 C CA . VAL A 1 90 ? -5.433 2.714 -3.756 1.00 80.00 90 VAL A CA 1
ATOM 709 C C . VAL A 1 90 ? -6.609 1.842 -4.196 1.00 80.00 90 VAL A C 1
ATOM 711 O O . VAL A 1 90 ? -7.610 2.372 -4.682 1.00 80.00 90 VAL A O 1
ATOM 714 N N . HIS A 1 91 ? -6.539 0.528 -3.983 1.00 81.56 91 HIS A N 1
ATOM 715 C CA . HIS A 1 91 ? -7.638 -0.386 -4.291 1.00 81.56 91 HIS A CA 1
ATOM 716 C C . HIS A 1 91 ? -8.874 -0.150 -3.417 1.00 81.56 91 HIS A C 1
ATOM 718 O O . HIS A 1 91 ? -9.989 -0.138 -3.946 1.00 81.56 91 HIS A O 1
ATOM 724 N N . ILE A 1 92 ? -8.698 0.094 -2.117 1.00 78.50 92 ILE A N 1
ATOM 725 C CA . ILE A 1 92 ? -9.787 0.472 -1.209 1.00 78.50 92 ILE A CA 1
ATOM 726 C C . ILE A 1 92 ? -10.414 1.779 -1.702 1.00 78.50 92 ILE A C 1
ATOM 728 O O . ILE A 1 92 ? -11.620 1.817 -1.920 1.00 78.50 92 ILE A O 1
ATOM 732 N N . ASN A 1 93 ? -9.621 2.817 -1.981 1.00 77.69 93 ASN A N 1
ATOM 733 C CA . ASN A 1 93 ? -10.116 4.095 -2.503 1.00 77.69 93 ASN A CA 1
ATOM 734 C C . ASN A 1 93 ? -10.915 3.926 -3.800 1.00 77.69 93 ASN A C 1
ATOM 736 O O . ASN A 1 93 ? -12.013 4.466 -3.928 1.00 77.69 93 ASN A O 1
ATOM 740 N N . GLN A 1 94 ? -10.411 3.139 -4.753 1.00 80.69 94 GLN A N 1
ATOM 741 C CA . GLN A 1 94 ? -11.133 2.854 -5.994 1.00 80.69 94 GLN A CA 1
ATOM 742 C C . GLN A 1 94 ? -12.441 2.097 -5.749 1.00 80.69 94 GLN A C 1
ATOM 744 O O . GLN A 1 94 ? -13.437 2.385 -6.413 1.00 80.69 94 GLN A O 1
ATOM 749 N N . THR A 1 95 ? -12.443 1.155 -4.806 1.00 79.94 95 THR A N 1
ATOM 750 C CA . THR A 1 95 ? -13.634 0.384 -4.425 1.00 79.94 95 THR A CA 1
ATOM 751 C C . THR A 1 95 ? -14.660 1.280 -3.738 1.00 79.94 95 THR A C 1
ATOM 753 O O . THR A 1 95 ? -15.828 1.230 -4.099 1.00 79.94 95 THR A O 1
ATOM 756 N N . MET A 1 96 ? -14.238 2.171 -2.837 1.00 76.94 96 MET A N 1
ATOM 757 C CA . MET A 1 96 ? -15.113 3.142 -2.170 1.00 76.94 96 MET A CA 1
ATOM 758 C C . MET A 1 96 ? -15.743 4.130 -3.155 1.00 76.94 96 MET A C 1
ATOM 760 O O . MET A 1 96 ? -16.935 4.407 -3.080 1.00 76.94 96 MET A O 1
ATOM 764 N N . VAL A 1 97 ? -14.956 4.657 -4.101 1.00 76.38 97 VAL A N 1
ATOM 765 C CA . VAL A 1 97 ? -15.442 5.633 -5.091 1.00 76.38 97 VAL A CA 1
ATOM 766 C C . VAL A 1 97 ? -16.433 5.002 -6.074 1.00 76.38 97 VAL A C 1
ATOM 768 O O . VAL A 1 97 ? -17.374 5.673 -6.496 1.00 76.38 97 VAL A O 1
ATOM 771 N N . LYS A 1 98 ? -16.225 3.735 -6.452 1.00 76.75 98 LYS A N 1
ATOM 772 C CA . LYS A 1 98 ? -17.078 3.003 -7.407 1.00 76.75 98 LYS A CA 1
ATOM 773 C C . LYS A 1 98 ? -18.223 2.227 -6.747 1.00 76.75 98 LYS A C 1
ATOM 775 O O . LYS A 1 98 ? -19.129 1.795 -7.452 1.00 76.75 98 LYS A O 1
ATOM 780 N N . GLY A 1 99 ? -18.138 1.990 -5.442 1.00 73.50 99 GLY A N 1
ATOM 781 C CA . GLY A 1 99 ? -19.061 1.156 -4.683 1.00 73.50 99 GLY A CA 1
ATOM 782 C C . GLY A 1 99 ? -20.364 1.861 -4.316 1.00 73.50 99 GLY A C 1
ATOM 783 O O . GLY A 1 99 ? -20.509 3.078 -4.449 1.00 73.50 99 GLY A O 1
ATOM 784 N N . ASP A 1 100 ? -21.320 1.072 -3.832 1.00 72.88 100 ASP A N 1
ATOM 785 C CA . ASP A 1 100 ? -22.579 1.591 -3.309 1.00 72.88 100 ASP A CA 1
ATOM 786 C C . ASP A 1 100 ? -22.353 2.286 -1.959 1.00 72.88 100 ASP A C 1
ATOM 788 O O . ASP A 1 100 ? -21.943 1.665 -0.978 1.00 72.88 100 ASP A O 1
ATOM 792 N N . ARG A 1 101 ? -22.666 3.584 -1.908 1.00 74.06 101 ARG A N 1
ATOM 793 C CA . ARG A 1 101 ? -22.552 4.419 -0.702 1.00 74.06 101 ARG A CA 1
ATOM 794 C C . ARG A 1 101 ? -23.528 4.020 0.406 1.00 74.06 101 ARG A C 1
ATOM 796 O O . ARG A 1 101 ? -23.381 4.495 1.529 1.00 74.06 101 ARG A O 1
ATOM 803 N N . SER A 1 102 ? -24.534 3.201 0.100 1.00 77.06 102 SER A N 1
ATOM 804 C CA . SER A 1 102 ? -25.510 2.726 1.081 1.00 77.06 102 SER A CA 1
ATOM 805 C C . SER A 1 102 ? -24.928 1.669 2.025 1.00 77.06 102 SER A C 1
ATOM 807 O O . SER A 1 102 ? -25.376 1.544 3.167 1.00 77.06 102 SER A O 1
ATOM 809 N N . ARG A 1 103 ? -23.898 0.936 1.580 1.00 82.06 103 ARG A N 1
ATOM 810 C CA . ARG A 1 103 ? -23.337 -0.190 2.320 1.00 82.06 103 ARG A CA 1
ATOM 811 C C . ARG A 1 103 ? -22.206 0.277 3.246 1.00 82.06 103 ARG A C 1
ATOM 813 O O . ARG A 1 103 ? -21.170 0.716 2.748 1.00 82.06 103 ARG A O 1
ATOM 820 N N . PRO A 1 104 ? -22.354 0.154 4.577 1.00 87.06 104 PRO A N 1
ATOM 821 C CA . PRO A 1 104 ? -21.268 0.470 5.491 1.00 87.06 104 PRO A CA 1
ATOM 822 C C . PRO A 1 104 ? -20.128 -0.541 5.343 1.00 87.06 104 PRO A C 1
ATOM 824 O O . PRO A 1 104 ? -20.353 -1.728 5.094 1.00 87.06 104 PRO A O 1
ATOM 827 N N . PHE A 1 105 ? -18.900 -0.069 5.527 1.00 86.19 105 PHE A N 1
ATOM 828 C CA . PHE A 1 105 ? -17.700 -0.902 5.519 1.00 86.19 105 PHE A CA 1
ATOM 829 C C . PHE A 1 105 ? -16.731 -0.464 6.620 1.00 86.19 105 PHE A C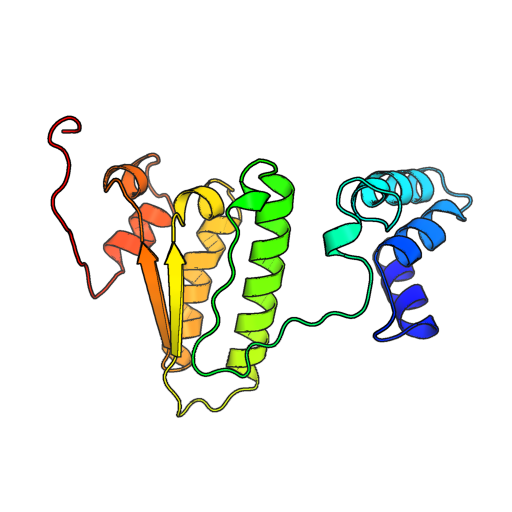 1
ATOM 831 O O . PHE A 1 105 ? -16.746 0.681 7.079 1.00 86.19 105 PHE A O 1
ATOM 838 N N . LEU A 1 106 ? -15.869 -1.386 7.035 1.00 88.81 106 LEU A N 1
ATOM 839 C CA . LEU A 1 106 ? -14.844 -1.157 8.043 1.00 88.81 106 LEU A CA 1
ATOM 840 C C . LEU A 1 106 ? -13.483 -1.524 7.459 1.00 88.81 106 LEU A C 1
ATOM 842 O O . LEU A 1 106 ? -13.301 -2.630 6.957 1.00 88.81 106 LEU A O 1
ATOM 846 N N . ILE A 1 107 ? -12.532 -0.601 7.553 1.00 87.75 107 ILE A N 1
ATOM 847 C CA . ILE A 1 107 ? -11.117 -0.874 7.307 1.00 87.75 107 ILE A CA 1
ATOM 848 C C . ILE A 1 107 ? -10.462 -1.033 8.671 1.00 87.75 107 ILE A C 1
ATOM 850 O O . ILE A 1 107 ? -10.467 -0.096 9.468 1.00 87.75 107 ILE A O 1
ATOM 854 N N . MET A 1 108 ? -9.900 -2.205 8.941 1.00 88.31 108 MET A N 1
ATOM 855 C CA . MET A 1 108 ? -9.140 -2.457 10.158 1.00 88.31 108 MET A CA 1
ATOM 856 C C . MET A 1 108 ? -7.667 -2.615 9.804 1.00 88.31 108 MET A C 1
ATOM 858 O O . MET A 1 108 ? -7.329 -3.375 8.898 1.00 88.31 108 MET A O 1
ATOM 862 N N . ILE A 1 109 ? -6.808 -1.875 10.499 1.00 83.94 109 ILE A N 1
ATOM 863 C CA . ILE A 1 109 ? -5.360 -1.931 10.326 1.00 83.94 109 ILE A CA 1
ATOM 864 C C . ILE A 1 109 ? -4.754 -2.358 11.656 1.00 83.94 109 ILE A C 1
ATOM 866 O O . ILE A 1 109 ? -4.838 -1.623 12.643 1.00 83.94 109 ILE A O 1
ATOM 870 N N . ASP A 1 110 ? -4.166 -3.547 11.660 1.00 83.62 110 ASP A N 1
ATOM 871 C CA . ASP A 1 110 ? -3.402 -4.059 12.791 1.00 83.62 110 ASP A CA 1
ATOM 872 C C . ASP A 1 110 ? -1.945 -3.592 12.710 1.00 83.62 110 ASP A C 1
ATOM 874 O O . ASP A 1 110 ? -1.412 -3.402 11.614 1.00 83.62 110 ASP A O 1
ATOM 878 N N . GLU A 1 111 ? -1.317 -3.360 13.862 1.00 77.88 111 GLU A N 1
ATOM 879 C CA . GLU A 1 111 ? 0.061 -2.857 13.981 1.00 77.88 111 GLU A CA 1
ATOM 880 C C . GLU A 1 111 ? 0.334 -1.631 13.089 1.00 77.88 111 GLU A C 1
ATOM 882 O O . GLU A 1 111 ? 1.380 -1.499 12.439 1.00 77.88 111 GLU A O 1
ATOM 887 N N . ALA A 1 112 ? -0.636 -0.711 13.043 1.00 67.06 112 ALA A N 1
ATOM 888 C CA . ALA A 1 112 ? -0.632 0.404 12.101 1.00 67.06 112 ALA A CA 1
ATOM 889 C C . ALA A 1 112 ? 0.606 1.319 12.252 1.00 67.06 112 ALA A C 1
ATOM 891 O O . ALA A 1 112 ? 0.963 2.024 11.311 1.00 67.06 112 ALA A O 1
ATOM 892 N N . TRP A 1 113 ? 1.313 1.285 13.390 1.00 66.44 113 TRP A N 1
ATOM 893 C CA . TRP A 1 113 ? 2.510 2.096 13.654 1.00 66.44 113 TRP A CA 1
ATOM 894 C C . TRP A 1 113 ? 3.655 1.762 12.702 1.00 66.44 113 TRP A C 1
ATOM 896 O O . TRP A 1 113 ? 4.336 2.670 12.224 1.00 66.44 113 TRP A O 1
ATOM 906 N N . LYS A 1 114 ? 3.795 0.491 12.307 1.00 65.44 114 LYS A N 1
ATOM 907 C CA . LYS A 1 114 ? 4.807 0.062 11.330 1.00 65.44 114 LYS A CA 1
ATOM 908 C C . LYS A 1 114 ? 4.563 0.670 9.954 1.00 65.44 114 LYS A C 1
ATOM 910 O O . LYS A 1 114 ? 5.505 0.968 9.227 1.00 65.44 114 LYS A O 1
ATOM 915 N N . LEU A 1 115 ? 3.295 0.874 9.604 1.00 63.38 115 LEU A N 1
ATOM 916 C CA . LEU A 1 115 ? 2.894 1.480 8.337 1.00 63.38 115 LEU A CA 1
ATOM 917 C C . LEU A 1 115 ? 3.071 3.000 8.348 1.00 63.38 115 LEU A C 1
ATOM 919 O O . LEU A 1 115 ? 3.254 3.597 7.289 1.00 63.38 115 LEU A O 1
ATOM 923 N N . LEU A 1 116 ? 3.046 3.619 9.533 1.00 60.19 116 LEU A N 1
ATOM 924 C CA . LEU A 1 116 ? 2.953 5.070 9.717 1.00 60.19 116 LEU A CA 1
ATOM 925 C C . LEU A 1 116 ? 4.223 5.731 10.255 1.00 60.19 116 LEU A C 1
ATOM 927 O O . LEU A 1 116 ? 4.255 6.952 10.382 1.00 60.19 116 LEU A O 1
ATOM 931 N N . ALA A 1 117 ? 5.285 4.957 10.480 1.00 56.72 117 ALA A N 1
ATOM 932 C CA . ALA A 1 117 ? 6.619 5.476 10.785 1.00 56.72 117 ALA A CA 1
ATOM 933 C C . ALA A 1 117 ? 7.229 6.308 9.630 1.00 56.72 117 ALA A C 1
ATOM 935 O O . ALA A 1 117 ? 8.189 7.050 9.831 1.00 56.72 117 ALA A O 1
ATOM 936 N N . GLY A 1 118 ? 6.680 6.208 8.413 1.00 56.81 118 GLY A N 1
ATOM 937 C CA . GLY A 1 118 ? 7.068 7.032 7.268 1.00 56.81 118 GLY A CA 1
ATOM 938 C C . GLY A 1 118 ? 6.354 8.389 7.244 1.00 56.81 118 GLY A C 1
ATOM 939 O O . GLY A 1 118 ? 5.134 8.456 7.380 1.00 56.81 118 GLY A O 1
ATOM 940 N N . LYS A 1 119 ? 7.096 9.473 6.971 1.00 53.88 119 LYS A N 1
ATOM 941 C CA . LYS A 1 119 ? 6.583 10.862 6.913 1.00 53.88 119 LYS A CA 1
ATOM 942 C C . LYS A 1 119 ? 5.350 11.038 6.006 1.00 53.88 119 LYS A C 1
ATOM 944 O O . LYS A 1 119 ? 4.485 11.845 6.315 1.00 53.88 119 LYS A O 1
ATOM 949 N N . HIS A 1 120 ? 5.249 10.271 4.918 1.00 55.94 120 HIS A N 1
ATOM 950 C CA . HIS A 1 120 ? 4.118 10.322 3.978 1.00 55.94 120 HIS A CA 1
ATOM 951 C C . HIS A 1 120 ? 2.923 9.454 4.383 1.00 55.94 120 HIS A C 1
ATOM 953 O O . HIS A 1 120 ? 1.797 9.706 3.963 1.00 55.94 120 HIS A O 1
ATOM 959 N N . SER A 1 121 ? 3.143 8.439 5.213 1.00 58.97 121 SER A N 1
ATOM 960 C CA . SER A 1 121 ? 2.095 7.505 5.608 1.00 58.97 121 SER A CA 1
ATOM 961 C C . SER A 1 121 ? 1.167 8.106 6.670 1.00 58.97 121 SER A C 1
ATOM 963 O O . SER A 1 121 ? -0.016 7.784 6.721 1.00 58.97 121 SER A O 1
ATOM 965 N N . GLY A 1 122 ? 1.670 9.018 7.505 1.00 63.56 122 GLY A N 1
ATOM 966 C CA . GLY A 1 122 ? 0.855 9.693 8.513 1.00 63.56 122 GLY A CA 1
ATOM 967 C C . GLY A 1 122 ? -0.247 10.583 7.921 1.00 63.56 122 GLY A C 1
ATOM 968 O O . GLY A 1 122 ? -1.409 10.485 8.317 1.00 63.56 122 GLY A O 1
ATOM 969 N N . GLU A 1 123 ? 0.098 11.402 6.925 1.00 66.94 123 GLU A N 1
ATOM 970 C CA . GLU A 1 123 ? -0.865 12.238 6.187 1.00 66.94 123 GLU A CA 1
ATOM 971 C C . GLU A 1 123 ? -1.978 11.389 5.560 1.00 66.94 123 GLU A C 1
ATOM 973 O O . GLU A 1 123 ? -3.147 11.785 5.549 1.00 66.94 123 GLU A O 1
ATOM 978 N N . PHE A 1 124 ? -1.632 10.172 5.127 1.00 68.94 124 PHE A N 1
ATOM 979 C CA . PHE A 1 124 ? -2.585 9.247 4.541 1.00 68.94 124 PHE A CA 1
ATOM 980 C C . PHE A 1 124 ? -3.727 8.867 5.500 1.00 68.94 124 PHE A C 1
ATOM 982 O O . PHE A 1 124 ? -4.875 8.876 5.070 1.00 68.94 124 PHE A O 1
ATOM 989 N N . ILE A 1 125 ? -3.480 8.562 6.781 1.00 71.44 125 ILE A N 1
ATOM 990 C CA . ILE A 1 125 ? -4.573 8.177 7.706 1.00 71.44 125 ILE A CA 1
ATOM 991 C C . ILE A 1 125 ? -5.517 9.332 7.981 1.00 71.44 125 ILE A C 1
ATOM 993 O O . ILE A 1 125 ? -6.729 9.128 8.080 1.00 71.44 125 ILE A O 1
ATOM 997 N N . GLU A 1 126 ? -4.980 10.542 8.095 1.00 73.50 126 GLU A N 1
ATOM 998 C CA . GLU A 1 126 ? -5.812 11.714 8.309 1.00 73.50 126 GLU A CA 1
ATOM 999 C C . GLU A 1 126 ? -6.735 11.948 7.105 1.00 73.50 126 GLU A C 1
ATOM 1001 O O . GLU A 1 126 ? -7.944 12.149 7.267 1.00 73.50 126 GLU A O 1
ATOM 1006 N N . GLU A 1 127 ? -6.187 11.864 5.892 1.00 74.12 127 GLU A N 1
ATOM 1007 C CA . GLU A 1 127 ? -6.965 12.010 4.666 1.00 74.12 127 GLU A CA 1
ATOM 1008 C C . GLU A 1 127 ? -7.957 10.852 4.482 1.00 74.12 127 GLU A C 1
ATOM 1010 O O . GLU A 1 127 ? -9.149 11.083 4.249 1.00 74.12 127 GLU A O 1
ATOM 1015 N N . ALA A 1 128 ? -7.508 9.612 4.673 1.00 74.31 128 ALA A N 1
ATOM 1016 C CA . ALA A 1 128 ? -8.330 8.415 4.564 1.00 74.31 128 ALA A CA 1
ATOM 1017 C C . ALA A 1 128 ? -9.489 8.434 5.562 1.00 74.31 128 ALA A C 1
ATOM 1019 O O . ALA A 1 128 ? -10.621 8.160 5.172 1.00 74.31 128 ALA A O 1
ATOM 1020 N N . GLY A 1 129 ? -9.254 8.842 6.813 1.00 76.62 129 GLY A N 1
ATOM 1021 C CA . GLY A 1 129 ? -10.299 9.011 7.826 1.00 76.62 129 GLY A CA 1
ATOM 1022 C C . GLY A 1 129 ? -11.403 9.966 7.374 1.00 76.62 129 GLY A C 1
ATOM 1023 O O . GLY A 1 129 ? -12.594 9.670 7.514 1.00 76.62 129 GLY A O 1
ATOM 1024 N N . ARG A 1 130 ? -11.026 11.095 6.760 1.00 77.69 130 ARG A N 1
ATOM 1025 C CA . ARG A 1 130 ? -11.985 12.073 6.220 1.00 77.69 130 ARG A CA 1
ATOM 1026 C C . ARG A 1 130 ? -12.735 11.537 5.005 1.00 77.69 130 ARG A C 1
ATOM 1028 O O . ARG A 1 130 ? -13.927 11.813 4.868 1.00 77.69 130 ARG A O 1
ATOM 1035 N N . VAL A 1 131 ? -12.057 10.812 4.118 1.00 79.00 131 VAL A N 1
ATOM 1036 C CA . VAL A 1 131 ? -12.666 10.219 2.921 1.00 79.00 131 VAL A CA 1
ATOM 1037 C C . VAL A 1 131 ? -13.648 9.128 3.331 1.00 79.00 131 VAL A C 1
ATOM 1039 O O . VAL A 1 131 ? -14.825 9.240 3.012 1.00 79.00 131 VAL A O 1
ATOM 1042 N N . VAL A 1 132 ? -13.210 8.140 4.108 1.00 82.94 132 VAL A N 1
ATOM 1043 C CA . VAL A 1 132 ? -14.005 6.983 4.542 1.00 82.94 132 VAL A CA 1
ATOM 1044 C C . VAL A 1 132 ? -15.308 7.407 5.228 1.00 82.94 132 VAL A C 1
ATOM 1046 O O . VAL A 1 132 ? -16.374 6.888 4.892 1.00 82.94 132 VAL A O 1
ATOM 1049 N N . ARG A 1 133 ? -15.266 8.435 6.088 1.00 81.94 133 ARG A N 1
ATOM 1050 C CA . ARG A 1 133 ? -16.466 8.992 6.734 1.00 81.94 133 ARG A CA 1
ATOM 1051 C C . ARG A 1 133 ? -17.512 9.511 5.736 1.00 81.94 133 ARG A C 1
ATOM 1053 O O . ARG A 1 133 ? -18.705 9.398 6.001 1.00 81.94 133 ARG A O 1
ATOM 1060 N N . LYS A 1 134 ? -17.102 10.067 4.587 1.00 83.56 134 LYS A N 1
ATOM 1061 C CA . LYS A 1 134 ? -18.032 10.537 3.534 1.00 83.56 134 LYS A CA 1
ATOM 1062 C C . LYS A 1 134 ? -18.746 9.387 2.818 1.00 83.56 134 LYS A C 1
ATOM 1064 O O . LYS A 1 134 ? -19.801 9.615 2.235 1.00 83.56 134 LYS A O 1
ATOM 1069 N N . TYR A 1 135 ? -18.176 8.184 2.852 1.00 82.88 135 TYR A N 1
ATOM 1070 C CA . TYR A 1 135 ? -18.701 6.986 2.192 1.00 82.88 135 TYR A CA 1
ATOM 1071 C C . TYR A 1 135 ? -19.374 6.019 3.177 1.00 82.88 135 TYR A C 1
ATOM 1073 O O . TYR A 1 135 ? -19.487 4.837 2.881 1.00 82.88 135 TYR A O 1
ATOM 1081 N N . ASN A 1 136 ? -19.821 6.509 4.340 1.00 86.44 136 ASN A N 1
ATOM 1082 C CA . ASN A 1 136 ? -20.464 5.695 5.379 1.00 86.44 136 ASN A CA 1
ATOM 1083 C C . ASN A 1 136 ? -19.586 4.532 5.891 1.00 86.44 136 ASN A C 1
ATOM 1085 O O . ASN A 1 136 ? -20.091 3.501 6.331 1.00 86.44 136 ASN A O 1
ATOM 1089 N N . GLY A 1 137 ? -18.262 4.687 5.818 1.00 88.25 137 GLY A N 1
ATOM 1090 C CA . GLY A 1 137 ? -17.312 3.711 6.337 1.00 88.25 137 GLY A CA 1
ATOM 1091 C C . GLY A 1 137 ? -16.642 4.163 7.628 1.00 88.25 137 GLY A C 1
ATOM 1092 O O . GLY A 1 137 ? -16.800 5.299 8.083 1.00 88.25 137 GLY A O 1
ATOM 1093 N N . SER A 1 138 ? -15.844 3.271 8.206 1.00 89.06 138 SER A N 1
ATOM 1094 C CA . SER A 1 138 ? -15.005 3.543 9.378 1.00 89.06 138 SER A CA 1
ATOM 1095 C C . SER A 1 138 ? -13.591 2.989 9.200 1.00 89.06 138 SER A C 1
ATOM 1097 O O . SER A 1 138 ? -13.389 2.012 8.478 1.00 89.06 138 SER A O 1
ATOM 1099 N N . ILE A 1 139 ? -12.617 3.610 9.870 1.00 87.56 139 ILE A N 1
ATOM 1100 C CA . ILE A 1 139 ? -11.259 3.075 10.032 1.00 87.56 139 ILE A CA 1
ATOM 1101 C C . ILE A 1 139 ? -11.060 2.732 11.508 1.00 87.56 139 ILE A C 1
ATOM 1103 O O . ILE A 1 139 ? -11.340 3.560 12.375 1.00 87.56 139 ILE A O 1
ATOM 1107 N N . ALA A 1 140 ? -10.567 1.527 11.776 1.00 89.12 140 ALA A N 1
ATOM 1108 C CA . ALA A 1 140 ? -10.134 1.077 13.089 1.00 89.12 140 ALA A CA 1
ATOM 1109 C C . ALA A 1 140 ? -8.633 0.782 13.059 1.00 89.12 140 ALA A C 1
ATOM 1111 O O . ALA A 1 140 ? -8.147 0.083 12.171 1.00 89.12 140 ALA A O 1
ATOM 1112 N N . LEU A 1 141 ? -7.915 1.317 14.042 1.00 86.38 141 LEU A N 1
ATOM 1113 C CA . LEU A 1 141 ? -6.491 1.072 14.244 1.00 86.38 141 LEU A CA 1
ATOM 1114 C C . LEU A 1 141 ? -6.327 0.222 15.501 1.00 86.38 141 LEU A C 1
ATOM 1116 O O . LEU A 1 141 ? -6.886 0.559 16.546 1.00 86.38 141 LEU A O 1
ATOM 1120 N N . ALA A 1 142 ? -5.573 -0.866 15.394 1.00 86.38 142 ALA A N 1
ATOM 1121 C CA . ALA A 1 142 ? -5.211 -1.721 16.515 1.00 86.38 142 ALA A CA 1
ATOM 1122 C C . ALA A 1 142 ? -3.693 -1.678 16.729 1.00 86.38 142 ALA A C 1
ATOM 1124 O O . ALA A 1 142 ? -2.919 -1.648 15.773 1.00 86.38 142 ALA A O 1
ATOM 1125 N N . THR A 1 143 ? -3.280 -1.610 17.993 1.00 82.44 143 THR A N 1
ATOM 1126 C CA . THR A 1 143 ? -1.875 -1.700 18.409 1.00 82.44 143 THR A CA 1
ATOM 1127 C C . THR A 1 143 ? -1.796 -2.369 19.774 1.00 82.44 143 THR A C 1
ATOM 1129 O O . THR A 1 143 ? -2.771 -2.346 20.535 1.00 82.44 143 THR A O 1
ATOM 1132 N N . GLN A 1 144 ? -0.634 -2.932 20.095 1.00 82.06 144 GLN A N 1
ATOM 1133 C CA . GLN A 1 144 ? -0.396 -3.593 21.375 1.00 82.06 144 GLN A CA 1
ATOM 1134 C C . GLN A 1 144 ? -0.118 -2.601 22.505 1.00 82.06 144 GLN A C 1
ATOM 1136 O O . GLN A 1 144 ? -0.625 -2.796 23.611 1.00 82.06 144 GLN A O 1
ATOM 1141 N N . GLN A 1 145 ? 0.662 -1.546 22.246 1.00 80.12 145 GLN A N 1
ATOM 1142 C CA . GLN A 1 145 ? 1.061 -0.588 23.274 1.00 80.12 145 GLN A CA 1
ATOM 1143 C C . GLN A 1 145 ? 0.453 0.781 23.004 1.00 80.12 145 GLN A C 1
ATOM 1145 O O . GLN A 1 145 ? 0.605 1.363 21.932 1.00 80.12 145 GLN A O 1
ATOM 1150 N N . LEU A 1 146 ? -0.217 1.348 24.007 1.00 78.12 146 LEU A N 1
ATOM 1151 C CA . LEU A 1 146 ? -0.776 2.691 23.871 1.00 78.12 146 LEU A CA 1
ATOM 1152 C C . LEU A 1 146 ? 0.313 3.745 23.598 1.00 78.12 146 LEU A C 1
ATOM 1154 O O . LEU A 1 146 ? 0.052 4.731 22.912 1.00 78.12 146 LEU A O 1
ATOM 1158 N N . THR A 1 147 ? 1.534 3.520 24.082 1.00 77.62 147 THR A N 1
ATOM 1159 C CA . THR A 1 147 ? 2.695 4.384 23.839 1.00 77.62 147 THR A CA 1
ATOM 1160 C C . THR A 1 147 ? 3.087 4.496 22.374 1.00 77.62 147 THR A C 1
ATOM 1162 O O . THR A 1 147 ? 3.620 5.537 21.997 1.00 77.62 147 THR A O 1
ATOM 1165 N N . ASP A 1 148 ? 2.731 3.522 21.532 1.00 72.94 148 ASP A N 1
ATOM 1166 C CA . ASP A 1 148 ? 2.967 3.584 20.084 1.00 72.94 148 ASP A CA 1
ATOM 1167 C C . ASP A 1 148 ? 2.253 4.788 19.441 1.00 72.94 148 ASP A C 1
ATOM 1169 O O . ASP A 1 148 ? 2.711 5.331 18.436 1.00 72.94 148 ASP A O 1
ATOM 1173 N N . TYR A 1 149 ? 1.155 5.266 20.048 1.00 72.19 149 TYR A N 1
ATOM 1174 C CA . TYR A 1 149 ? 0.449 6.469 19.597 1.00 72.19 149 TYR A CA 1
ATOM 1175 C C . TYR A 1 149 ? 1.189 7.776 19.906 1.00 72.19 149 TYR A C 1
ATOM 1177 O O . TYR A 1 149 ? 0.893 8.800 19.288 1.00 72.19 149 TYR A O 1
ATOM 1185 N N . PHE A 1 150 ? 2.124 7.755 20.856 1.00 73.62 150 PHE A N 1
ATOM 1186 C CA . PHE A 1 150 ? 2.735 8.946 21.450 1.00 73.62 150 PHE A CA 1
ATOM 1187 C C . PHE A 1 150 ? 4.263 8.983 21.302 1.00 73.62 150 PHE A C 1
ATOM 1189 O O . PHE A 1 150 ? 4.909 9.845 21.889 1.00 73.62 150 PHE A O 1
ATOM 1196 N N . CYS A 1 151 ? 4.862 8.088 20.505 1.00 66.19 151 CYS A N 1
ATOM 1197 C CA . CYS A 1 151 ? 6.317 8.045 20.304 1.00 66.19 151 CYS A CA 1
ATOM 1198 C C . CYS A 1 151 ? 6.907 9.324 19.683 1.00 66.19 151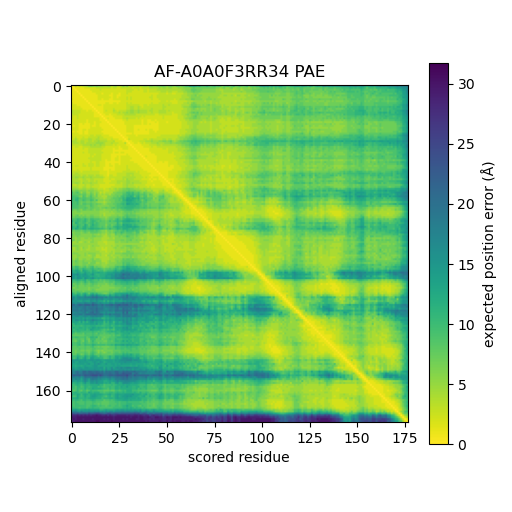 CYS A C 1
ATOM 1200 O O . CYS A 1 151 ? 8.097 9.587 19.845 1.00 66.19 151 CYS A O 1
ATOM 1202 N N . GLN A 1 152 ? 6.110 10.092 18.937 1.00 64.88 152 GLN A N 1
ATOM 1203 C CA . GLN A 1 152 ? 6.517 11.354 18.318 1.00 64.88 152 GLN A CA 1
ATOM 1204 C C . GLN A 1 152 ? 5.421 12.404 18.519 1.00 64.88 152 GLN A C 1
ATOM 1206 O O . GLN A 1 152 ? 4.252 12.136 18.219 1.00 64.88 152 GLN A O 1
ATOM 1211 N N . GLU A 1 153 ? 5.810 13.590 18.992 1.00 59.00 153 GLU A N 1
ATOM 1212 C CA . GLU A 1 153 ? 4.908 14.739 19.130 1.00 59.00 153 GLU A CA 1
ATOM 1213 C C . GLU A 1 153 ? 4.293 15.113 17.772 1.00 59.00 153 GLU A C 1
ATOM 1215 O O . GLU A 1 153 ? 4.980 15.152 16.750 1.00 59.00 153 GLU A O 1
ATOM 1220 N N . GLU A 1 154 ? 2.980 15.358 17.760 1.00 62.06 154 GLU A N 1
ATOM 1221 C CA . GLU A 1 154 ? 2.181 15.703 16.575 1.00 62.06 154 GLU A CA 1
ATOM 1222 C C . GLU A 1 154 ? 2.147 14.647 15.460 1.00 62.06 154 GLU A C 1
ATOM 1224 O O . GLU A 1 154 ? 1.749 14.939 14.320 1.00 62.06 154 GLU A O 1
ATOM 1229 N N . SER A 1 155 ? 2.495 13.400 15.781 1.00 69.56 155 SER A N 1
ATOM 1230 C CA . SER A 1 155 ? 2.374 12.300 14.831 1.00 69.56 155 SER A CA 1
ATOM 1231 C C . SER A 1 155 ? 0.929 12.138 14.340 1.00 69.56 155 SER A C 1
ATOM 1233 O O . SER A 1 155 ? -0.056 12.445 15.022 1.00 69.56 155 SER A O 1
ATOM 1235 N N . ALA A 1 156 ? 0.776 11.600 13.130 1.00 70.56 156 ALA A N 1
ATOM 1236 C CA . ALA A 1 156 ? -0.542 11.235 12.614 1.00 70.56 156 ALA A CA 1
ATOM 1237 C C . ALA A 1 156 ? -1.266 10.222 13.513 1.00 70.56 156 ALA A C 1
ATOM 1239 O O . ALA A 1 156 ? -2.493 10.205 13.551 1.00 70.56 156 ALA A O 1
ATOM 1240 N N . PHE A 1 157 ? -0.505 9.425 14.263 1.00 72.88 157 PHE A N 1
ATOM 1241 C CA . PHE A 1 157 ? -1.000 8.489 15.260 1.00 72.88 157 PHE A CA 1
ATOM 1242 C C . PHE A 1 157 ? -1.681 9.209 16.423 1.00 72.88 157 PHE A C 1
ATOM 1244 O O . PHE A 1 157 ? -2.846 8.942 16.718 1.00 72.88 157 PHE A O 1
ATOM 1251 N N . GLU A 1 158 ? -1.008 10.193 17.015 1.00 78.12 158 GLU A N 1
ATOM 1252 C CA . GLU A 1 158 ? -1.572 11.017 18.083 1.00 78.12 158 GLU A CA 1
ATOM 1253 C C . GLU A 1 158 ? -2.851 11.733 17.613 1.00 78.12 158 GLU A C 1
ATOM 1255 O O . GLU A 1 158 ? -3.873 11.748 18.309 1.00 78.12 158 GLU A O 1
ATOM 1260 N N . LYS A 1 159 ? -2.835 12.279 16.389 1.00 77.81 159 LYS A N 1
ATOM 1261 C CA . LYS A 1 159 ? -4.004 12.927 15.771 1.00 77.81 159 LYS A CA 1
ATOM 1262 C C . LYS A 1 159 ? -5.142 11.940 15.524 1.00 77.81 159 LYS A C 1
ATOM 1264 O O . LYS A 1 159 ? -6.291 12.253 15.840 1.00 77.81 159 LYS A O 1
ATOM 1269 N N . ALA A 1 160 ? -4.850 10.753 14.992 1.00 79.00 160 ALA A N 1
ATOM 1270 C CA . ALA A 1 160 ? -5.837 9.700 14.775 1.00 79.00 160 ALA A CA 1
ATOM 1271 C C . ALA A 1 160 ? -6.463 9.254 16.102 1.00 79.00 160 ALA A C 1
ATOM 1273 O O . ALA A 1 160 ? -7.687 9.154 16.196 1.00 79.00 160 ALA A O 1
ATOM 1274 N N . PHE A 1 161 ? -5.659 9.086 17.155 1.00 83.06 161 PHE A N 1
ATOM 1275 C CA . PHE A 1 161 ? -6.145 8.774 18.496 1.00 83.06 161 PHE A CA 1
ATOM 1276 C C . PHE A 1 161 ? -7.072 9.866 19.032 1.00 83.06 161 PHE A C 1
ATOM 1278 O O . PHE A 1 161 ? -8.207 9.577 19.416 1.00 83.06 161 PHE A O 1
ATOM 1285 N N . LYS A 1 162 ? -6.645 11.135 19.012 1.00 82.44 162 LYS A N 1
ATOM 1286 C CA . LYS A 1 162 ? -7.461 12.267 19.487 1.00 82.44 1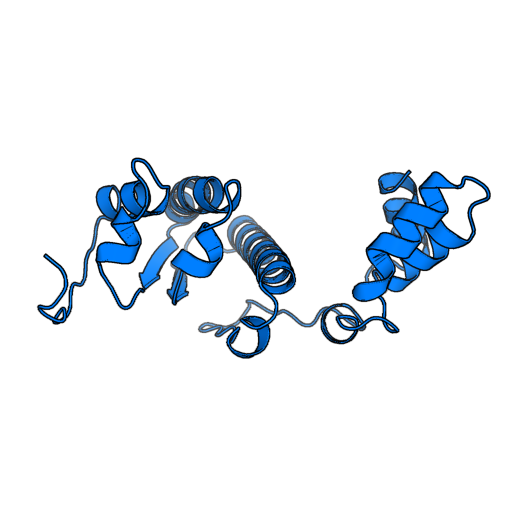62 LYS A CA 1
ATOM 1287 C C . LYS A 1 162 ? -8.783 12.381 18.721 1.00 82.44 162 LYS A C 1
ATOM 1289 O O . LYS A 1 162 ? -9.830 12.526 19.347 1.00 82.44 162 LYS A O 1
ATOM 1294 N N . ASN A 1 163 ? -8.750 12.219 17.398 1.00 80.56 163 ASN A N 1
ATOM 1295 C CA . ASN A 1 163 ? -9.923 12.343 16.526 1.00 80.56 163 ASN A CA 1
ATOM 1296 C C . ASN A 1 163 ? -10.827 11.096 16.491 1.00 80.56 163 ASN A C 1
ATOM 1298 O O . ASN A 1 163 ? -11.933 11.159 15.950 1.00 80.56 163 ASN A O 1
ATOM 1302 N N . SER A 1 164 ? -10.394 9.966 17.058 1.00 84.75 164 SER A N 1
ATOM 1303 C CA . SER A 1 164 ? -11.189 8.734 17.089 1.00 84.75 164 SER A CA 1
ATOM 1304 C C . SER A 1 164 ? -12.391 8.866 18.023 1.00 84.75 164 SER A C 1
ATOM 1306 O O . SER A 1 164 ? -12.227 9.074 19.228 1.00 84.75 164 SER A O 1
ATOM 1308 N N . SER A 1 165 ? -13.601 8.695 17.483 1.00 87.19 165 SER A N 1
ATOM 1309 C CA . SER A 1 165 ? -14.853 8.777 18.254 1.00 87.19 165 SER A CA 1
ATOM 1310 C C . SER A 1 165 ? -15.024 7.623 19.243 1.00 87.19 165 SER A C 1
ATOM 1312 O O . SER A 1 165 ? -15.585 7.816 20.316 1.00 87.19 165 SER A O 1
ATOM 1314 N N . HIS A 1 166 ? -14.519 6.439 18.894 1.00 90.06 166 HIS A N 1
ATOM 1315 C CA . HIS A 1 166 ? -14.577 5.241 19.725 1.00 90.06 166 HIS A CA 1
ATOM 1316 C C . HIS A 1 166 ? -13.158 4.798 20.067 1.00 90.06 166 HIS A C 1
ATOM 1318 O O . HIS A 1 166 ? -12.274 4.827 19.212 1.00 90.06 166 HIS A O 1
ATOM 1324 N N . LYS A 1 167 ? -12.946 4.400 21.322 1.00 91.56 167 LYS A N 1
ATOM 1325 C CA . LYS A 1 167 ? -11.673 3.880 21.823 1.00 91.56 167 LYS A CA 1
ATOM 1326 C C . LYS A 1 167 ? -11.965 2.658 22.681 1.00 91.56 167 LYS A C 1
ATOM 1328 O O . LYS A 1 167 ? -12.780 2.738 23.596 1.00 91.56 167 LYS A O 1
ATOM 1333 N N . ILE A 1 168 ? -11.306 1.546 22.378 1.00 91.62 168 ILE A N 1
ATOM 1334 C CA . ILE A 1 168 ? -11.372 0.320 23.173 1.00 91.62 168 ILE A CA 1
ATOM 1335 C C . ILE A 1 168 ? -9.967 0.096 23.715 1.00 91.62 168 ILE A C 1
ATOM 1337 O O . ILE A 1 168 ? -9.050 -0.186 22.950 1.00 91.62 168 ILE A O 1
ATOM 1341 N N . ILE A 1 169 ? -9.792 0.281 25.022 1.00 89.94 169 ILE A N 1
ATOM 1342 C CA . ILE A 1 169 ? -8.499 0.126 25.690 1.00 89.94 169 ILE A CA 1
ATOM 1343 C C . ILE A 1 169 ? -8.595 -1.100 26.589 1.00 89.94 169 ILE A C 1
ATOM 1345 O O . ILE A 1 169 ? -9.358 -1.121 27.553 1.00 89.94 169 ILE A O 1
ATOM 1349 N N . LEU A 1 170 ? -7.840 -2.136 26.232 1.00 90.38 170 LEU A N 1
ATOM 1350 C CA . LEU A 1 170 ? -7.700 -3.353 27.027 1.00 90.38 170 LEU A CA 1
ATOM 1351 C C . LEU A 1 170 ? -6.543 -3.200 28.024 1.00 90.38 170 LEU A C 1
ATOM 1353 O O . LEU A 1 170 ? -5.816 -2.204 27.987 1.00 90.38 170 LEU A O 1
ATOM 1357 N N . LYS A 1 171 ? -6.373 -4.183 28.919 1.00 89.12 171 LYS A N 1
ATOM 1358 C CA . LYS A 1 171 ? -5.310 -4.183 29.936 1.00 89.12 171 LYS A CA 1
ATOM 1359 C C . LYS A 1 171 ? -3.961 -3.822 29.305 1.00 89.12 171 LYS A C 1
ATOM 1361 O O . LYS A 1 171 ? -3.500 -4.510 28.401 1.00 89.12 171 LYS A O 1
ATOM 1366 N N . GLN A 1 172 ? -3.343 -2.768 29.823 1.00 82.31 172 GLN A N 1
ATOM 1367 C CA . GLN A 1 172 ? -1.990 -2.359 29.463 1.00 82.31 172 GLN A CA 1
ATOM 1368 C C . GLN A 1 172 ? -1.006 -2.940 30.485 1.00 82.31 172 GLN A C 1
ATOM 1370 O O . GLN A 1 172 ? -1.330 -3.036 31.673 1.00 82.31 172 GLN A O 1
ATOM 1375 N N . ASN A 1 173 ? 0.178 -3.354 30.033 1.00 77.06 173 ASN A N 1
ATOM 1376 C CA . ASN A 1 173 ? 1.238 -3.778 30.944 1.00 77.06 173 ASN A CA 1
ATOM 1377 C C . ASN A 1 173 ? 1.824 -2.550 31.649 1.00 77.06 173 ASN A C 1
ATOM 1379 O O . ASN A 1 173 ? 2.119 -1.537 31.024 1.00 77.06 173 ASN A O 1
ATOM 1383 N N . SER A 1 174 ? 1.977 -2.649 32.965 1.00 61.38 174 SER A N 1
ATOM 1384 C CA . SER A 1 174 ? 2.303 -1.551 33.881 1.00 61.38 174 SER A CA 1
ATOM 1385 C C . SER A 1 174 ? 3.772 -1.096 33.871 1.00 61.38 174 SER A C 1
ATOM 1387 O O . SER A 1 174 ? 4.176 -0.382 34.780 1.00 61.38 174 SER A O 1
ATOM 1389 N N . GLU A 1 175 ? 4.575 -1.486 32.879 1.00 56.03 175 GLU A N 1
ATOM 1390 C CA . GLU A 1 175 ? 5.991 -1.081 32.778 1.00 56.03 175 GLU A CA 1
ATOM 1391 C C . GLU A 1 175 ? 6.219 0.198 31.961 1.00 56.03 175 GLU A C 1
ATOM 1393 O O . GLU A 1 175 ? 7.360 0.584 31.732 1.00 56.03 175 GLU A O 1
ATOM 1398 N N . ILE A 1 176 ? 5.154 0.881 31.531 1.00 49.66 176 ILE A N 1
ATOM 1399 C CA . ILE A 1 176 ? 5.276 2.102 30.733 1.00 49.66 176 ILE A CA 1
ATOM 1400 C C . ILE A 1 176 ? 4.308 3.167 31.266 1.00 49.66 176 ILE A C 1
ATOM 1402 O O . ILE A 1 176 ? 3.186 3.312 30.779 1.00 49.66 176 ILE A O 1
ATOM 1406 N N . ILE A 1 177 ? 4.741 3.875 32.311 1.00 38.44 177 ILE A N 1
ATOM 1407 C CA . ILE A 1 177 ? 4.279 5.223 32.683 1.00 38.44 177 ILE A CA 1
ATOM 1408 C C . ILE A 1 177 ? 5.529 6.075 32.878 1.00 38.44 177 ILE A C 1
ATOM 1410 O O . ILE A 1 177 ? 6.444 5.588 33.579 1.00 38.44 177 ILE A O 1
#

Foldseek 3Di:
DLVVLVVVQCVVQPQQRFLQSSLVSQCPDPDPVSPVVSVVSQLCPCNHVNVVVTHDGDPDDPPDLDDDDDCPVVLVPLVVVLVVVVVVLVVVVVCLVPDDLVDEEEAEDEPCLSNQVDPVSLVVVVVVQVSNVSSNYHYHYHYQAPCSLVVDPPTSSVVCVVPDPDDDDDDHDPPPD

Organism: NCBI:txid1441384